Protein AF-A0A182U9V9-F1 (afdb_monomer_lite)

Structure (mmCIF, N/CA/C/O backbone):
data_AF-A0A182U9V9-F1
#
_entry.id   AF-A0A182U9V9-F1
#
loop_
_atom_site.group_PDB
_atom_site.id
_atom_site.type_symbol
_atom_site.label_atom_id
_atom_site.label_alt_id
_atom_site.label_comp_id
_atom_site.label_asym_id
_atom_site.label_entity_id
_atom_site.label_seq_id
_atom_site.pdbx_PDB_ins_code
_atom_site.Cartn_x
_atom_site.Cartn_y
_atom_site.Cartn_z
_atom_site.occupancy
_atom_site.B_iso_or_equiv
_atom_site.auth_seq_id
_atom_site.auth_comp_id
_atom_site.auth_asym_id
_atom_site.auth_atom_id
_atom_site.pdbx_PDB_model_num
ATOM 1 N N . MET A 1 1 ? 32.495 20.045 17.480 1.00 53.22 1 MET A N 1
ATOM 2 C CA . MET A 1 1 ? 32.415 20.170 16.005 1.00 53.22 1 MET A CA 1
ATOM 3 C C . MET A 1 1 ? 33.787 20.107 15.340 1.00 53.22 1 MET A C 1
ATOM 5 O O . MET A 1 1 ? 33.842 20.084 14.124 1.00 53.22 1 MET A O 1
ATOM 9 N N . GLU A 1 2 ? 34.875 19.997 16.105 1.00 50.12 2 GLU A N 1
ATOM 10 C CA . GLU A 1 2 ? 36.240 19.955 15.563 1.00 50.12 2 GLU A CA 1
ATOM 11 C C . GLU A 1 2 ? 36.634 18.556 15.054 1.00 50.12 2 GLU A C 1
ATOM 13 O O . GLU A 1 2 ? 37.298 18.441 14.035 1.00 50.12 2 GLU A O 1
ATOM 18 N N . PHE A 1 3 ? 36.079 17.483 15.631 1.00 49.94 3 PHE A N 1
ATOM 19 C CA . PHE A 1 3 ? 36.342 16.103 15.190 1.00 49.94 3 PHE A CA 1
ATOM 20 C C . PHE A 1 3 ? 35.811 15.760 13.778 1.00 49.94 3 PHE A C 1
ATOM 22 O O . PHE A 1 3 ? 36.271 14.821 13.141 1.00 49.94 3 PHE A O 1
ATOM 29 N N . TYR A 1 4 ? 34.830 16.511 13.264 1.00 51.50 4 TYR A N 1
ATOM 30 C CA . TYR A 1 4 ? 34.262 16.269 11.927 1.00 51.50 4 TYR A CA 1
ATOM 31 C C . TYR A 1 4 ? 34.993 17.021 10.806 1.00 51.50 4 TYR A C 1
ATOM 33 O O . TYR A 1 4 ? 34.712 16.768 9.635 1.00 51.50 4 TYR A O 1
ATOM 41 N N . MET A 1 5 ? 35.920 17.922 11.146 1.00 56.88 5 MET A N 1
ATOM 42 C CA . MET A 1 5 ? 36.726 18.650 10.161 1.00 56.88 5 MET A CA 1
ATOM 43 C C . MET A 1 5 ? 38.012 17.907 9.791 1.00 56.88 5 MET A C 1
ATOM 45 O O . MET A 1 5 ? 38.493 18.049 8.675 1.00 56.88 5 MET A O 1
ATOM 49 N N . GLU A 1 6 ? 38.504 17.032 10.666 1.00 59.12 6 GLU A N 1
ATOM 50 C CA . GLU A 1 6 ? 39.729 16.249 10.450 1.00 59.12 6 GLU A CA 1
ATOM 51 C C . GLU A 1 6 ? 39.546 15.068 9.478 1.00 59.12 6 GLU A C 1
ATOM 53 O O . GLU A 1 6 ? 40.488 14.640 8.818 1.00 59.12 6 GLU A O 1
ATOM 58 N N . LEU A 1 7 ? 38.314 14.571 9.317 1.00 56.12 7 LEU A N 1
ATOM 59 C CA . LEU A 1 7 ? 37.985 13.457 8.413 1.00 56.12 7 LEU A CA 1
ATOM 60 C C . LEU A 1 7 ? 37.864 13.862 6.930 1.00 56.12 7 LEU A C 1
ATOM 62 O O . LEU A 1 7 ? 37.672 12.994 6.079 1.00 56.12 7 LEU A O 1
ATOM 66 N N . PHE A 1 8 ? 37.975 15.157 6.612 1.00 50.03 8 PHE A N 1
ATOM 67 C CA . PHE A 1 8 ? 37.885 15.699 5.249 1.00 50.03 8 PHE A CA 1
ATOM 68 C C . PHE A 1 8 ? 39.166 16.406 4.777 1.00 50.03 8 PHE A C 1
ATOM 70 O O . PHE A 1 8 ? 39.130 17.105 3.764 1.00 50.03 8 PHE A O 1
ATOM 77 N N . ASN A 1 9 ? 40.307 16.194 5.442 1.00 57.78 9 ASN A N 1
ATOM 78 C CA . ASN A 1 9 ? 41.599 16.654 4.930 1.00 57.78 9 ASN A CA 1
ATOM 79 C C . ASN A 1 9 ? 42.056 15.769 3.761 1.00 57.78 9 ASN A C 1
ATOM 81 O O . ASN A 1 9 ? 42.829 14.823 3.910 1.00 57.78 9 ASN A O 1
ATOM 85 N N . ILE A 1 10 ? 41.531 16.088 2.580 1.00 59.75 10 ILE A N 1
ATOM 86 C CA . ILE A 1 10 ? 42.027 15.616 1.289 1.00 59.75 10 ILE A CA 1
ATOM 87 C C . ILE A 1 10 ? 43.446 16.186 1.128 1.00 59.75 10 ILE A C 1
ATOM 89 O O . ILE A 1 10 ? 43.588 17.408 1.174 1.00 59.75 10 ILE A O 1
ATOM 93 N N . PRO A 1 11 ? 44.495 15.360 0.956 1.00 58.81 11 PRO A N 1
ATOM 94 C CA . PRO A 1 11 ? 45.835 15.873 0.697 1.00 58.81 11 PRO A CA 1
ATOM 95 C C . PRO A 1 11 ? 45.816 16.700 -0.589 1.00 58.81 11 PRO A C 1
ATOM 97 O O . PRO A 1 11 ? 45.387 16.199 -1.632 1.00 58.81 11 PRO A O 1
ATOM 100 N N . GLU A 1 12 ? 46.249 17.960 -0.516 1.00 51.66 12 GLU A N 1
ATOM 101 C CA . GLU A 1 12 ? 46.450 18.787 -1.703 1.00 51.66 12 GLU A CA 1
ATOM 102 C C . GLU A 1 12 ? 47.401 18.053 -2.651 1.00 51.66 12 GLU A C 1
ATOM 104 O O . GLU A 1 12 ? 48.512 17.663 -2.280 1.00 51.66 12 GLU A O 1
ATOM 109 N N . ALA A 1 13 ? 46.919 17.795 -3.867 1.00 53.09 13 ALA A N 1
ATOM 110 C CA . ALA A 1 13 ? 47.707 17.161 -4.905 1.00 53.09 13 ALA A CA 1
ATOM 111 C C . ALA A 1 13 ? 48.958 18.008 -5.159 1.00 53.09 13 ALA A C 1
ATOM 113 O O . ALA A 1 13 ? 48.859 19.212 -5.404 1.00 53.09 13 ALA A O 1
ATOM 114 N N . LYS A 1 14 ? 50.130 17.370 -5.088 1.00 54.81 14 LYS A N 1
ATOM 115 C CA . LYS A 1 14 ? 51.400 17.981 -5.477 1.00 54.81 14 LYS A CA 1
ATOM 116 C C . LYS A 1 14 ? 51.257 18.502 -6.908 1.00 54.81 14 LYS A C 1
ATOM 118 O O . LYS A 1 14 ? 50.975 17.730 -7.819 1.00 54.81 14 LYS A O 1
ATOM 123 N N . LYS A 1 15 ? 51.407 19.814 -7.085 1.00 50.69 15 LYS A N 1
ATOM 124 C CA . LYS A 1 15 ? 51.707 20.395 -8.391 1.00 50.69 15 LYS A CA 1
ATOM 125 C C . LYS A 1 15 ? 53.158 20.057 -8.692 1.00 50.69 15 LYS A C 1
ATOM 127 O O . LYS A 1 15 ? 54.057 20.706 -8.169 1.00 50.69 15 LYS A O 1
ATOM 132 N N . ASP A 1 16 ? 53.368 19.029 -9.497 1.00 41.75 16 ASP A N 1
ATOM 133 C CA . ASP A 1 16 ? 54.644 18.842 -10.167 1.00 41.75 16 ASP A CA 1
ATOM 134 C C . ASP A 1 16 ? 54.679 19.848 -11.331 1.00 41.75 16 ASP A C 1
ATOM 136 O O . ASP A 1 16 ? 53.985 19.698 -12.330 1.00 41.75 16 ASP A O 1
ATOM 140 N N . GLU A 1 17 ? 55.419 20.948 -11.164 1.00 50.09 17 GLU A N 1
ATOM 141 C CA . GLU A 1 17 ? 55.500 22.058 -12.133 1.00 50.09 17 GLU A CA 1
ATOM 142 C C . GLU A 1 17 ? 56.370 21.749 -13.372 1.00 50.09 17 GLU A C 1
ATOM 144 O O . GLU A 1 17 ? 56.817 22.670 -14.046 1.00 50.09 17 GLU A O 1
ATOM 149 N N . ASN A 1 18 ? 56.630 20.477 -13.696 1.00 49.62 18 ASN A N 1
ATOM 150 C CA . ASN A 1 18 ? 57.540 20.091 -14.787 1.00 49.62 18 ASN A CA 1
ATOM 151 C C . ASN A 1 18 ? 57.034 18.913 -15.636 1.00 49.62 18 ASN A C 1
ATOM 153 O O . ASN A 1 18 ? 57.831 18.074 -16.051 1.00 49.62 18 ASN A O 1
ATOM 157 N N . GLU A 1 19 ? 55.732 18.830 -15.903 1.00 49.44 19 GLU A N 1
ATOM 158 C CA . GLU A 1 19 ? 55.213 17.906 -16.916 1.00 49.44 19 GLU A CA 1
ATOM 159 C C . GLU A 1 19 ? 54.594 18.734 -18.046 1.00 49.44 19 GLU A C 1
ATOM 161 O O . GLU A 1 19 ? 53.533 19.343 -17.917 1.00 49.44 19 GLU A O 1
ATOM 166 N N . ASP A 1 20 ? 55.365 18.870 -19.125 1.00 53.31 20 ASP A N 1
ATOM 167 C CA . ASP A 1 20 ? 54.984 19.580 -20.339 1.00 53.31 20 ASP A CA 1
ATOM 168 C C . ASP A 1 20 ? 53.896 18.765 -21.057 1.00 53.31 20 ASP A C 1
ATOM 170 O O . ASP A 1 20 ? 54.159 17.911 -21.902 1.00 53.31 20 ASP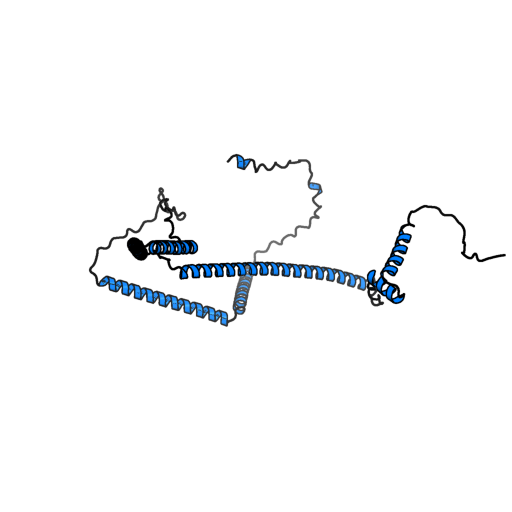 A O 1
ATOM 174 N N . ASP A 1 21 ? 52.641 19.020 -20.682 1.00 49.59 21 ASP A N 1
ATOM 175 C CA . ASP A 1 21 ? 51.427 18.396 -21.230 1.00 49.59 21 ASP A CA 1
ATOM 176 C C . ASP A 1 21 ? 51.217 18.655 -22.744 1.00 49.59 21 ASP A C 1
ATOM 178 O O . ASP A 1 21 ? 50.207 18.240 -23.326 1.00 49.59 21 ASP A O 1
ATOM 182 N N . SER A 1 22 ? 52.148 19.343 -23.416 1.00 55.81 22 SER A N 1
ATOM 183 C CA . SER A 1 22 ? 52.089 19.624 -24.851 1.00 55.81 22 SER A CA 1
ATOM 184 C C . SER A 1 22 ? 52.369 18.400 -25.734 1.00 55.81 22 SER A C 1
ATOM 186 O O . SER A 1 22 ? 51.910 18.367 -26.876 1.00 55.81 22 SER A O 1
ATOM 188 N N . GLU A 1 23 ? 53.017 17.351 -25.214 1.00 54.03 23 GLU A N 1
ATOM 189 C CA . GLU A 1 23 ? 53.373 16.155 -25.999 1.00 54.03 23 GLU A CA 1
ATOM 190 C C . GLU A 1 23 ? 52.189 15.185 -26.223 1.00 54.03 23 GLU A C 1
ATOM 192 O O . GLU A 1 23 ? 52.191 14.393 -27.167 1.00 54.03 23 GLU A O 1
ATOM 197 N N . TYR A 1 24 ? 51.123 15.267 -25.415 1.00 53.22 24 TYR A N 1
ATOM 198 C CA . TYR A 1 24 ? 49.961 14.365 -25.522 1.00 53.22 24 TYR A CA 1
ATOM 199 C C . TYR A 1 24 ? 48.769 14.942 -26.304 1.00 53.22 24 TYR A C 1
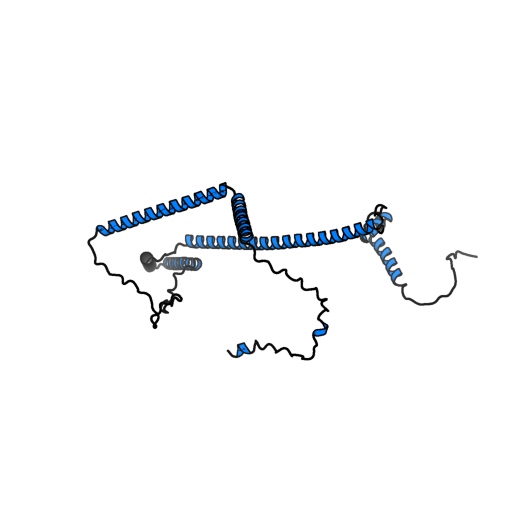ATOM 201 O O . TYR A 1 24 ? 47.759 14.251 -26.510 1.00 53.22 24 TYR A O 1
ATOM 209 N N . LEU A 1 25 ? 48.864 16.188 -26.785 1.00 56.34 25 LEU A N 1
ATOM 210 C CA . LEU A 1 25 ? 47.892 16.736 -27.728 1.00 56.34 25 LEU A CA 1
ATOM 211 C C . LEU A 1 25 ? 48.250 16.280 -29.147 1.00 56.34 25 LEU A C 1
ATOM 213 O O . LEU A 1 25 ? 49.087 16.867 -29.819 1.00 56.34 25 LEU A O 1
ATOM 217 N N . LEU A 1 26 ? 47.566 15.235 -29.620 1.00 54.94 26 LEU A N 1
ATOM 218 C CA . LEU A 1 26 ? 47.520 14.870 -31.038 1.00 54.94 26 LEU A CA 1
ATOM 219 C C . LEU A 1 26 ? 47.370 16.126 -31.906 1.00 54.94 26 LEU A C 1
ATOM 221 O O . LEU A 1 26 ? 46.334 16.798 -31.815 1.00 54.94 26 LEU A O 1
ATOM 225 N N . ASP A 1 27 ? 48.368 16.363 -32.767 1.00 50.25 27 ASP A N 1
ATOM 226 C CA . ASP A 1 27 ? 48.367 17.351 -33.846 1.00 50.25 27 ASP A CA 1
ATOM 227 C C . ASP A 1 27 ? 47.038 17.267 -34.597 1.00 50.25 27 ASP A C 1
ATOM 229 O O . ASP A 1 27 ? 46.776 16.419 -35.462 1.00 50.25 27 ASP A O 1
ATOM 233 N N . SER A 1 28 ? 46.125 18.130 -34.178 1.00 46.91 28 SER A N 1
ATOM 234 C CA . SER A 1 28 ? 44.800 18.210 -34.737 1.00 46.91 28 SER A CA 1
ATOM 235 C C . SER A 1 28 ? 44.959 19.002 -36.010 1.00 46.91 28 SER A C 1
ATOM 237 O O . SER A 1 28 ? 44.920 20.225 -35.968 1.00 46.91 28 SER A O 1
ATOM 239 N N . VAL A 1 29 ? 45.135 18.293 -37.131 1.00 55.44 29 VAL A N 1
ATOM 240 C CA . VAL A 1 29 ? 44.955 18.832 -38.484 1.00 55.44 29 VAL A CA 1
ATOM 241 C C . VAL A 1 29 ? 43.776 19.794 -38.429 1.00 55.44 29 VAL A C 1
ATOM 243 O O . VAL A 1 29 ? 42.631 19.359 -38.244 1.00 55.44 29 VAL A O 1
ATOM 246 N N . GLU A 1 30 ? 44.072 21.091 -38.507 1.00 55.88 30 GLU A N 1
ATOM 247 C CA . GLU A 1 30 ? 43.087 22.154 -38.414 1.00 55.88 30 GLU A CA 1
ATOM 248 C C . GLU A 1 30 ? 42.071 21.937 -39.530 1.00 55.88 30 GLU A C 1
ATOM 250 O O . GLU A 1 30 ? 42.279 22.273 -40.696 1.00 55.88 30 GLU A O 1
ATOM 255 N N . LYS A 1 31 ? 40.943 21.307 -39.198 1.00 60.12 31 LYS A N 1
ATOM 256 C CA . LYS A 1 31 ? 39.814 21.277 -40.117 1.00 60.12 31 LYS A CA 1
ATOM 257 C C . LYS A 1 31 ? 39.361 22.724 -40.254 1.00 60.12 31 LYS A C 1
ATOM 259 O O . LYS A 1 31 ? 39.029 23.324 -39.227 1.00 60.12 31 LYS A O 1
ATOM 264 N N . PRO A 1 32 ? 39.297 23.275 -41.478 1.00 51.44 32 PRO A N 1
ATOM 265 C CA . PRO A 1 32 ? 38.881 24.651 -41.667 1.00 51.44 32 PRO A CA 1
ATOM 266 C C . PRO A 1 32 ? 37.517 24.827 -41.004 1.00 51.44 32 PRO A C 1
ATOM 268 O O . PRO A 1 32 ? 36.568 24.086 -41.299 1.00 51.44 32 PRO A O 1
ATOM 271 N N . LYS A 1 33 ? 37.430 25.771 -40.058 1.00 55.47 33 LYS A N 1
ATOM 272 C CA . LYS A 1 33 ? 36.160 26.184 -39.460 1.00 55.47 33 LYS A CA 1
ATOM 273 C C . LYS A 1 33 ? 35.250 26.574 -40.618 1.00 55.47 33 LYS A C 1
ATOM 275 O O . LYS A 1 33 ? 35.481 27.585 -41.272 1.00 55.47 33 LYS A O 1
ATOM 280 N N . LYS A 1 34 ? 34.240 25.746 -40.905 1.00 57.84 34 LYS A N 1
ATOM 281 C CA . LYS A 1 34 ? 33.224 26.079 -41.904 1.00 57.84 34 LYS A CA 1
ATOM 282 C C . LYS A 1 34 ? 32.624 27.417 -41.498 1.00 57.84 34 LYS A C 1
ATOM 284 O O . LYS A 1 34 ? 32.047 27.524 -40.416 1.00 57.84 34 LYS A O 1
ATOM 289 N N . THR A 1 35 ? 32.784 28.415 -42.354 1.00 56.62 35 THR A N 1
ATOM 290 C CA . THR A 1 35 ? 32.099 29.694 -42.236 1.00 56.62 35 THR A CA 1
ATOM 291 C C . THR A 1 35 ? 30.601 29.402 -42.205 1.00 56.62 35 THR A C 1
ATOM 293 O O . THR A 1 35 ? 30.009 28.950 -43.184 1.00 56.62 35 THR A O 1
ATOM 296 N N . LEU A 1 36 ? 29.978 29.559 -41.036 1.00 58.06 36 LEU A N 1
ATOM 297 C CA . LEU A 1 36 ? 28.525 29.536 -40.956 1.00 58.06 36 LEU A CA 1
ATOM 298 C C . LEU A 1 36 ? 28.032 30.751 -41.735 1.00 58.06 36 LEU A C 1
ATOM 300 O O . LEU A 1 36 ? 28.308 31.885 -41.348 1.00 58.06 36 LEU A O 1
ATOM 304 N N . MET A 1 37 ? 27.340 30.503 -42.847 1.00 58.56 37 MET A N 1
ATOM 305 C CA . MET A 1 37 ? 26.648 31.547 -43.594 1.00 58.56 37 MET A CA 1
ATOM 306 C C . MET A 1 37 ? 25.779 32.332 -42.609 1.00 58.56 37 MET A C 1
ATOM 308 O O . MET A 1 37 ? 24.949 31.750 -41.904 1.00 58.56 37 MET A O 1
ATOM 312 N N . LYS A 1 38 ? 26.006 33.645 -42.519 1.00 61.66 38 LYS A N 1
ATOM 313 C CA . LYS A 1 38 ? 25.176 34.530 -41.707 1.00 61.66 38 LYS A CA 1
ATOM 314 C C . LYS A 1 38 ? 23.767 34.462 -42.286 1.00 61.66 38 LYS A C 1
ATOM 316 O O . LYS A 1 38 ? 23.572 34.740 -43.466 1.00 61.66 38 LYS A O 1
ATOM 321 N N . LYS A 1 39 ? 22.819 33.994 -41.478 1.00 59.56 39 LYS A N 1
ATOM 322 C CA . LYS A 1 39 ? 21.425 33.852 -41.888 1.00 59.56 39 LYS A CA 1
ATOM 323 C C . LYS A 1 39 ? 20.915 35.247 -42.251 1.00 59.56 39 LYS A C 1
ATOM 325 O O . LYS A 1 39 ? 20.996 36.144 -41.416 1.00 59.56 39 LYS A O 1
ATOM 330 N N . THR A 1 40 ? 20.494 35.437 -43.498 1.00 65.38 40 THR A N 1
ATOM 331 C CA . THR A 1 40 ? 19.812 36.661 -43.928 1.00 65.38 40 THR A CA 1
ATOM 332 C C . THR A 1 40 ? 18.563 36.835 -43.070 1.00 65.38 40 THR A C 1
ATOM 334 O O . THR A 1 40 ? 17.949 35.832 -42.699 1.00 65.38 40 THR A O 1
ATOM 337 N N . ASP A 1 41 ? 18.210 38.069 -42.710 1.00 67.62 41 ASP A N 1
ATOM 338 C CA . ASP A 1 41 ? 16.979 38.307 -41.959 1.00 67.62 41 ASP A CA 1
ATOM 339 C C . ASP A 1 41 ? 15.792 37.773 -42.771 1.00 67.62 41 ASP A C 1
ATOM 341 O O . ASP A 1 41 ? 15.570 38.188 -43.907 1.00 67.62 41 ASP A O 1
ATOM 345 N N . ASP A 1 42 ? 15.089 36.783 -42.206 1.00 62.66 42 ASP A N 1
ATOM 346 C CA . ASP A 1 42 ? 13.943 36.132 -42.845 1.00 62.66 42 ASP A CA 1
ATOM 347 C C . ASP A 1 42 ? 12.897 37.219 -43.176 1.00 62.66 42 ASP A C 1
ATOM 349 O O . ASP A 1 42 ? 12.424 37.902 -42.252 1.00 62.66 42 ASP A O 1
ATOM 353 N N . SER A 1 43 ? 12.551 37.366 -44.464 1.00 77.19 43 SER A N 1
ATOM 354 C CA . SER A 1 43 ? 11.527 38.303 -44.952 1.00 77.19 43 SER A CA 1
ATOM 355 C C . SER A 1 43 ? 10.192 38.049 -44.241 1.00 77.19 43 SER A C 1
ATOM 357 O O . SER A 1 43 ? 9.925 36.939 -43.765 1.00 77.19 43 SER A O 1
ATOM 359 N N . GLU A 1 44 ? 9.330 39.062 -44.132 1.00 77.81 44 GLU A N 1
ATOM 360 C CA . GLU A 1 44 ? 8.048 38.935 -43.422 1.00 77.81 44 GLU A CA 1
ATOM 361 C C . GLU A 1 44 ? 7.203 37.776 -43.974 1.00 77.81 44 GLU A C 1
ATOM 363 O O . GLU A 1 44 ? 6.602 37.015 -43.208 1.00 77.81 44 GLU A O 1
ATOM 368 N N . GLU A 1 45 ? 7.265 37.552 -45.285 1.00 75.88 45 GLU A N 1
ATOM 369 C CA . GLU A 1 45 ? 6.600 36.450 -45.980 1.00 75.88 45 GLU A CA 1
ATOM 370 C C . GLU A 1 45 ? 7.112 35.072 -45.525 1.00 75.88 45 GLU A C 1
ATOM 372 O O . GLU A 1 45 ? 6.307 34.189 -45.210 1.00 75.88 45 GLU A O 1
ATOM 377 N N . ASP A 1 46 ? 8.425 34.898 -45.347 1.00 79.50 46 ASP A N 1
ATOM 378 C CA . ASP A 1 46 ? 9.025 33.646 -44.863 1.00 79.50 46 ASP A CA 1
ATOM 379 C C . ASP A 1 46 ? 8.612 33.338 -43.420 1.00 79.50 46 ASP A C 1
ATOM 381 O O . ASP A 1 46 ? 8.353 32.182 -43.052 1.00 79.50 46 ASP A O 1
ATOM 385 N N . ARG A 1 47 ? 8.477 34.380 -42.590 1.00 80.25 47 ARG A N 1
ATOM 386 C CA . ARG A 1 47 ? 7.978 34.244 -41.214 1.00 80.25 47 ARG A CA 1
ATOM 387 C C . ARG A 1 47 ? 6.518 33.809 -41.205 1.00 80.25 47 ARG A C 1
ATOM 389 O O . ARG A 1 47 ? 6.157 32.918 -40.427 1.00 80.25 47 ARG A O 1
ATOM 396 N N . THR A 1 48 ? 5.682 34.384 -42.073 1.00 86.19 48 THR A N 1
ATOM 397 C CA . THR A 1 48 ? 4.277 33.965 -42.191 1.00 86.19 48 THR A CA 1
ATOM 398 C C . THR A 1 48 ? 4.161 32.524 -42.682 1.00 86.19 48 THR A C 1
ATOM 400 O O . THR A 1 48 ? 3.450 31.730 -42.061 1.00 86.19 48 THR A O 1
ATOM 403 N N . HIS A 1 49 ? 4.939 32.133 -43.696 1.00 87.00 49 HIS A N 1
ATOM 404 C CA . HIS A 1 49 ? 4.964 30.768 -44.211 1.00 87.00 49 HIS A CA 1
ATOM 405 C C . HIS A 1 49 ? 5.389 29.774 -43.124 1.00 87.00 49 HIS A C 1
ATOM 407 O O . HIS A 1 49 ? 4.730 28.755 -42.895 1.00 87.00 49 HIS A O 1
ATOM 413 N N . GLN A 1 50 ? 6.437 30.101 -42.363 1.00 86.06 50 GLN A N 1
ATOM 414 C CA . GLN A 1 50 ? 6.891 29.266 -41.257 1.00 86.06 50 GLN A CA 1
ATOM 415 C C . GLN A 1 50 ? 5.825 29.139 -40.156 1.00 86.06 50 GLN A C 1
ATOM 417 O O . GLN A 1 50 ? 5.652 28.058 -39.583 1.00 86.06 50 GLN A O 1
ATOM 422 N N . ASN A 1 51 ? 5.087 30.212 -39.866 1.00 87.75 51 ASN A N 1
ATOM 423 C CA . ASN A 1 51 ? 3.991 30.194 -38.900 1.00 87.75 51 ASN A CA 1
ATOM 424 C C . ASN A 1 51 ? 2.809 29.344 -39.385 1.00 87.75 51 ASN A C 1
ATOM 426 O O . ASN A 1 51 ? 2.297 28.537 -38.607 1.00 87.75 51 ASN A O 1
ATOM 430 N N . ILE A 1 52 ? 2.445 29.427 -40.666 1.00 88.69 52 ILE A N 1
ATOM 431 C CA . ILE A 1 52 ? 1.405 28.589 -41.282 1.00 88.69 52 ILE A CA 1
ATOM 432 C C . ILE A 1 52 ? 1.810 27.110 -41.228 1.00 88.69 52 ILE A C 1
ATOM 434 O O . ILE A 1 52 ? 1.038 26.261 -40.777 1.00 88.69 52 ILE A O 1
ATOM 438 N N . VAL A 1 53 ? 3.054 26.781 -41.588 1.00 91.06 53 VAL A N 1
ATOM 439 C CA . VAL A 1 53 ? 3.577 25.406 -41.507 1.00 91.06 53 VAL A CA 1
ATOM 440 C C . VAL A 1 53 ? 3.570 24.896 -40.063 1.00 91.06 53 VAL A C 1
ATOM 442 O O . VAL A 1 53 ? 3.173 23.752 -39.814 1.00 91.06 53 VAL A O 1
ATOM 445 N N . LYS A 1 54 ? 3.957 25.728 -39.085 1.00 86.31 54 LYS A N 1
ATOM 446 C CA . LYS A 1 54 ? 3.894 25.382 -37.653 1.00 86.31 54 LYS A CA 1
ATOM 447 C C . LYS A 1 54 ? 2.457 25.114 -37.207 1.00 86.31 54 LYS A C 1
ATOM 449 O O . LYS A 1 54 ? 2.217 24.085 -36.571 1.00 86.31 54 LYS A O 1
ATOM 454 N N . GLN A 1 55 ? 1.509 25.978 -37.565 1.00 88.62 55 GLN A N 1
ATOM 455 C CA . GLN A 1 55 ? 0.092 25.800 -37.240 1.00 88.62 55 GLN A CA 1
ATOM 456 C C . GLN A 1 55 ? -0.462 24.511 -37.859 1.00 88.62 55 GLN A C 1
ATOM 458 O O . GLN A 1 55 ? -0.996 23.669 -37.135 1.00 88.62 55 GLN A O 1
ATOM 463 N N . ASN A 1 56 ? -0.210 24.264 -39.146 1.00 89.81 56 ASN A N 1
ATOM 464 C CA . ASN A 1 56 ? -0.626 23.039 -39.837 1.00 89.81 56 ASN A CA 1
ATOM 465 C C . ASN A 1 56 ? -0.007 21.773 -39.217 1.00 89.81 56 ASN A C 1
ATOM 467 O O . ASN A 1 56 ? -0.677 20.743 -39.084 1.00 89.81 56 ASN A O 1
ATOM 471 N N . LYS A 1 57 ? 1.248 21.840 -38.749 1.00 89.50 57 LYS A N 1
ATOM 472 C CA . LYS A 1 57 ? 1.916 20.735 -38.036 1.00 89.50 57 LYS A CA 1
ATOM 473 C C . LYS A 1 57 ? 1.276 20.464 -36.671 1.00 89.50 57 LYS A C 1
ATOM 475 O O . LYS A 1 57 ? 1.145 19.301 -36.281 1.00 89.50 57 LYS A O 1
ATOM 480 N N . ILE A 1 58 ? 0.899 21.510 -35.935 1.00 83.81 58 ILE A N 1
ATOM 481 C CA . ILE A 1 58 ? 0.220 21.397 -34.635 1.00 83.81 58 ILE A CA 1
ATOM 482 C C . ILE A 1 58 ? -1.170 20.790 -34.828 1.00 83.81 58 ILE A C 1
ATOM 484 O O . ILE A 1 58 ? -1.516 19.834 -34.127 1.00 83.81 58 ILE A O 1
ATOM 488 N N . VAL A 1 59 ? -1.922 21.278 -35.817 1.00 83.31 59 VAL A N 1
ATOM 489 C CA . VAL A 1 59 ? -3.254 20.774 -36.162 1.00 83.31 59 VAL A CA 1
ATOM 490 C C . VAL A 1 59 ? -3.179 19.299 -36.556 1.00 83.31 59 VAL A C 1
ATOM 492 O O . VAL A 1 59 ? -3.809 18.462 -35.913 1.00 83.31 59 VAL A O 1
ATOM 495 N N . SER A 1 60 ? -2.283 18.928 -37.473 1.00 78.50 60 SER A N 1
ATOM 496 C CA . SER A 1 60 ? -2.083 17.530 -37.893 1.00 78.50 60 SER A CA 1
ATOM 497 C C . SER A 1 60 ? -1.721 16.598 -36.727 1.00 78.50 60 SER A C 1
ATOM 499 O O . SER A 1 60 ? -2.270 15.502 -36.594 1.00 78.50 60 SER A O 1
ATOM 501 N N . LYS A 1 61 ? -0.844 17.040 -35.812 1.00 77.12 61 LYS A N 1
ATOM 502 C CA . LYS A 1 61 ? -0.505 16.277 -34.597 1.00 77.12 61 LYS A CA 1
ATOM 503 C C . LYS A 1 61 ? -1.693 16.152 -33.641 1.00 77.12 61 LYS A C 1
ATOM 505 O O . LYS A 1 61 ? -1.831 15.115 -32.987 1.00 77.12 61 LYS A O 1
ATOM 510 N N . HIS A 1 62 ? -2.551 17.168 -33.537 1.00 72.50 62 HIS A N 1
ATOM 511 C CA . HIS A 1 62 ? -3.761 17.083 -32.720 1.00 72.50 62 HIS A CA 1
ATOM 512 C C . HIS A 1 62 ? -4.788 16.131 -33.345 1.00 72.50 62 HIS A C 1
ATOM 514 O O . HIS A 1 62 ? -5.476 15.427 -32.602 1.00 72.50 62 HIS A O 1
ATOM 520 N N . LEU A 1 63 ? -4.948 16.122 -34.676 1.00 69.06 63 LEU A N 1
ATOM 521 C CA . LEU A 1 63 ? -5.880 15.221 -35.363 1.00 69.06 63 LEU A CA 1
ATOM 522 C C . LEU A 1 63 ? -5.406 13.771 -35.225 1.00 69.06 63 LEU A C 1
ATOM 524 O O . LEU A 1 63 ? -6.191 12.917 -34.815 1.00 69.06 63 LEU A O 1
ATOM 528 N N . GLY A 1 64 ? -4.106 13.515 -35.406 1.00 64.56 64 GLY A N 1
ATOM 529 C CA . GLY A 1 64 ? -3.507 12.197 -35.166 1.00 64.56 64 GLY A CA 1
ATOM 530 C C . GLY A 1 64 ? -3.741 11.690 -33.736 1.00 64.56 64 GLY A C 1
ATOM 531 O O . GLY A 1 64 ? -4.149 10.547 -33.534 1.00 64.56 64 GLY A O 1
ATOM 532 N N . ARG A 1 65 ? -3.612 12.563 -32.726 1.00 64.50 65 ARG A N 1
ATOM 533 C CA . ARG A 1 65 ? -3.909 12.219 -31.319 1.00 64.50 65 ARG A CA 1
ATOM 534 C C . ARG A 1 65 ? -5.395 11.948 -31.050 1.00 64.50 65 ARG A C 1
ATOM 536 O O . ARG A 1 65 ? -5.701 11.137 -30.177 1.00 64.50 65 ARG A O 1
ATOM 543 N N . LYS A 1 66 ? -6.312 12.599 -31.777 1.00 58.81 66 LYS A N 1
ATOM 544 C CA . LYS A 1 66 ? -7.763 12.349 -31.681 1.00 58.81 66 LYS A CA 1
ATOM 545 C C . LYS A 1 66 ? -8.165 11.039 -32.374 1.00 58.81 66 LYS A C 1
ATOM 547 O O . LYS A 1 66 ? -8.973 10.313 -31.811 1.00 58.81 66 LYS A O 1
ATOM 552 N N . SER A 1 67 ? -7.547 10.701 -33.509 1.00 56.78 67 SER A N 1
ATOM 553 C CA . SER A 1 67 ? -7.819 9.457 -34.256 1.00 56.78 67 SER A CA 1
ATOM 554 C C . SER A 1 67 ? -7.347 8.178 -33.546 1.00 56.78 67 SER A C 1
ATOM 556 O O . SER A 1 67 ? -7.913 7.111 -33.743 1.00 56.78 67 SER A O 1
ATOM 558 N N . SER A 1 68 ? -6.345 8.280 -32.665 1.00 56.62 68 SER A N 1
ATOM 559 C CA . SER A 1 68 ? -5.761 7.133 -31.950 1.00 56.62 68 SER A CA 1
ATOM 560 C C . SER A 1 68 ? -6.586 6.658 -30.740 1.00 56.62 68 SER A C 1
ATOM 562 O O . SER A 1 68 ? -6.255 5.636 -30.134 1.00 56.62 68 SER A O 1
ATOM 564 N N . THR A 1 69 ? -7.643 7.379 -30.347 1.00 62.25 69 THR A N 1
ATOM 565 C CA . THR A 1 69 ? -8.479 6.984 -29.205 1.00 62.25 69 THR A CA 1
ATOM 566 C C . THR A 1 69 ? -9.795 6.400 -29.700 1.00 62.25 69 THR A C 1
ATOM 568 O O . THR A 1 69 ? -10.610 7.130 -30.246 1.00 62.25 69 THR A O 1
ATOM 571 N N . ASP A 1 70 ? -10.003 5.108 -29.436 1.00 66.19 70 ASP A N 1
ATOM 572 C CA . ASP A 1 70 ? -11.265 4.380 -29.631 1.00 66.19 70 ASP A CA 1
ATOM 573 C C . ASP A 1 70 ? -12.500 5.263 -29.306 1.00 66.19 70 ASP A C 1
ATOM 575 O O . ASP A 1 70 ? -12.597 5.772 -28.173 1.00 66.19 70 ASP A O 1
ATOM 579 N N . PRO A 1 71 ? -13.424 5.481 -30.267 1.00 68.62 71 PRO A N 1
ATOM 580 C CA . PRO A 1 71 ? -14.571 6.378 -30.107 1.00 68.62 71 PRO A CA 1
ATOM 581 C C . PRO A 1 71 ? -15.442 6.001 -28.901 1.00 68.62 71 PRO A C 1
ATOM 583 O O . PRO A 1 71 ? -15.826 6.878 -28.115 1.00 68.62 71 PRO A O 1
ATOM 586 N N . HIS A 1 72 ? -15.622 4.703 -28.634 1.00 68.81 72 HIS A N 1
ATOM 587 C CA . HIS A 1 72 ? -16.392 4.219 -27.486 1.00 68.81 72 HIS A CA 1
ATOM 588 C C . HIS A 1 72 ? -15.739 4.588 -26.146 1.00 68.81 72 HIS A C 1
ATOM 590 O O . HIS A 1 72 ? -16.411 4.833 -25.136 1.00 68.81 72 HIS A O 1
ATOM 596 N N . LYS A 1 73 ? -14.406 4.701 -26.109 1.00 72.94 73 LYS A N 1
ATOM 597 C CA . LYS A 1 73 ? -13.660 5.117 -24.912 1.00 72.94 73 LYS A CA 1
ATOM 598 C C . LYS A 1 73 ? -13.810 6.613 -24.634 1.00 72.94 73 LYS A C 1
ATOM 600 O O . LYS A 1 73 ? -13.779 7.019 -23.465 1.00 72.94 73 LYS A O 1
ATOM 605 N N . VAL A 1 74 ? -13.968 7.437 -25.670 1.00 76.44 74 VAL A N 1
ATOM 606 C CA . VAL A 1 74 ? -14.212 8.882 -25.540 1.00 76.44 74 VAL A CA 1
ATOM 607 C C . VAL A 1 74 ? -15.637 9.141 -25.055 1.00 76.44 74 VAL A C 1
ATOM 609 O O . VAL A 1 74 ? -15.816 9.882 -24.083 1.00 76.44 74 VAL A O 1
ATOM 612 N N . GLU A 1 75 ? -16.632 8.480 -25.645 1.00 79.88 75 GLU A N 1
ATOM 613 C CA . GLU A 1 75 ? -18.035 8.573 -25.220 1.00 79.88 75 GLU A CA 1
ATOM 614 C C . GLU A 1 75 ? -18.226 8.111 -23.777 1.00 79.88 75 GLU A C 1
ATOM 616 O O . GLU A 1 75 ? -18.784 8.840 -22.953 1.00 79.88 75 GLU A O 1
ATOM 621 N N . ARG A 1 76 ? -17.638 6.968 -23.401 1.00 80.31 76 ARG A N 1
ATOM 622 C CA . ARG A 1 76 ? -17.680 6.472 -22.017 1.00 80.31 76 ARG A CA 1
ATOM 623 C C . ARG A 1 76 ? -17.071 7.462 -21.020 1.00 80.31 76 ARG A C 1
ATOM 625 O O . ARG A 1 76 ? -17.553 7.576 -19.890 1.00 80.31 76 ARG A O 1
ATOM 632 N N . LYS A 1 77 ? -16.021 8.197 -21.409 1.00 81.25 77 LYS A N 1
ATOM 633 C CA . LYS A 1 77 ? -15.423 9.257 -20.576 1.00 81.25 77 LYS A CA 1
ATOM 634 C C . LYS A 1 77 ? -16.332 10.482 -20.463 1.00 81.25 77 LYS A C 1
ATOM 636 O O . LYS A 1 77 ? -16.452 11.009 -19.356 1.00 81.25 77 LYS A O 1
ATOM 641 N N . LYS A 1 78 ? -16.968 10.922 -21.554 1.00 86.62 78 LYS A N 1
ATOM 642 C CA . LYS A 1 78 ? -17.939 12.034 -21.542 1.00 86.62 78 LYS A CA 1
ATOM 643 C C . LYS A 1 78 ? -19.136 11.702 -20.647 1.00 86.62 78 LYS A C 1
ATOM 645 O O . LYS A 1 78 ? -19.394 12.426 -19.689 1.00 86.62 78 LYS A O 1
ATOM 650 N N . LEU A 1 79 ? -19.736 10.531 -20.842 1.00 84.62 79 LEU A N 1
ATOM 651 C CA . LEU A 1 79 ? -20.882 10.048 -20.068 1.00 84.62 79 LEU A CA 1
ATOM 652 C C . LEU A 1 79 ? -20.549 9.877 -18.573 1.00 84.62 79 LEU A C 1
ATOM 654 O O . LEU A 1 79 ? -21.371 10.135 -17.694 1.00 84.62 79 LEU A O 1
ATOM 658 N N . LYS A 1 80 ? -19.308 9.485 -18.245 1.00 87.69 80 LYS A N 1
ATOM 659 C CA . LYS A 1 80 ? -18.833 9.420 -16.853 1.00 87.69 80 LYS A CA 1
ATOM 660 C C . LYS A 1 80 ? -18.692 10.809 -16.221 1.00 87.69 80 LYS A C 1
ATOM 662 O O . LYS A 1 80 ? -19.063 10.963 -15.058 1.00 87.69 80 LYS A O 1
ATOM 667 N N . LYS A 1 81 ? -18.175 11.799 -16.957 1.00 89.81 81 LYS A N 1
ATOM 668 C CA . LYS A 1 81 ? -18.078 13.193 -16.486 1.00 89.81 81 LYS A CA 1
ATOM 669 C C . LYS A 1 81 ? -19.465 13.795 -16.262 1.00 89.81 81 LYS A C 1
ATOM 671 O O . LYS A 1 81 ? -19.703 14.373 -15.208 1.00 89.81 81 LYS A O 1
ATOM 676 N N . GLU A 1 82 ? -20.395 13.572 -17.182 1.00 91.12 82 GLU A N 1
ATOM 677 C CA . GLU A 1 82 ? -21.780 14.034 -17.061 1.00 91.12 82 GLU A CA 1
ATOM 678 C C . GLU A 1 82 ? -22.487 13.413 -15.846 1.00 91.12 82 GLU A C 1
ATOM 680 O O . GLU A 1 82 ? -23.041 14.124 -15.008 1.00 91.12 82 GLU A O 1
ATOM 685 N N . LYS A 1 83 ? -22.360 12.091 -15.651 1.00 92.38 83 LYS A N 1
ATOM 686 C CA . LYS A 1 83 ? -22.872 11.405 -14.451 1.00 92.38 83 LYS A CA 1
ATOM 687 C C . LYS A 1 83 ? -22.269 11.958 -13.156 1.00 92.38 83 LYS A C 1
ATOM 689 O O . LYS A 1 83 ? -22.964 12.029 -12.144 1.00 92.38 83 LYS A O 1
ATOM 694 N N . GLN A 1 84 ? -20.991 12.340 -13.157 1.00 90.88 84 GLN A N 1
ATOM 695 C CA . GLN A 1 84 ? -20.351 12.969 -11.998 1.00 90.88 84 GLN A CA 1
ATOM 696 C C . GLN A 1 84 ? -20.892 14.377 -11.738 1.00 90.88 84 GLN A C 1
ATOM 698 O O . GLN A 1 84 ? -21.179 14.696 -10.587 1.00 90.88 84 GLN A O 1
ATOM 703 N N . MET A 1 85 ? -21.082 15.190 -12.777 1.00 90.69 85 MET A N 1
ATOM 704 C CA . MET A 1 85 ? -21.672 16.526 -12.647 1.00 90.69 85 MET A CA 1
ATOM 705 C C . MET A 1 85 ? -23.116 16.451 -12.146 1.00 90.69 85 MET A C 1
ATOM 707 O O . MET A 1 85 ? -23.454 17.115 -11.171 1.00 90.69 85 MET A O 1
ATOM 711 N N . LYS A 1 86 ? -23.933 15.547 -12.697 1.00 93.44 86 LYS A N 1
ATOM 712 C CA . LYS A 1 86 ? -25.312 15.317 -12.239 1.00 93.44 86 LYS A CA 1
ATOM 713 C C . LYS A 1 86 ? -25.369 14.867 -10.774 1.00 93.44 86 LYS A C 1
ATOM 715 O O . LYS A 1 86 ? -26.248 15.294 -10.036 1.00 93.44 86 LYS A O 1
ATOM 720 N N . LYS A 1 87 ? -24.410 14.049 -10.318 1.00 93.81 87 LYS A N 1
ATOM 721 C CA . LYS A 1 87 ? -24.275 13.684 -8.893 1.00 93.81 87 LYS A CA 1
ATOM 722 C C . LYS A 1 87 ? -23.884 14.875 -8.017 1.00 93.81 87 LYS A C 1
ATOM 724 O O . LYS A 1 87 ? -24.455 15.033 -6.946 1.00 93.81 87 LYS A O 1
ATOM 729 N N . LYS A 1 88 ? -22.947 15.718 -8.462 1.00 93.00 88 LYS A N 1
ATOM 730 C CA . LYS A 1 88 ? -22.562 16.936 -7.732 1.00 93.00 88 LYS A CA 1
ATOM 731 C C . LYS A 1 88 ? -23.742 17.896 -7.588 1.00 93.00 88 LYS A C 1
ATOM 733 O O . LYS A 1 88 ? -23.988 18.355 -6.482 1.00 93.00 88 LYS A O 1
ATOM 738 N N . LEU A 1 89 ? -24.506 18.119 -8.658 1.00 93.31 89 LEU A N 1
ATOM 739 C CA . LEU A 1 89 ? -25.703 18.967 -8.632 1.00 93.31 89 LEU A CA 1
ATOM 740 C C . LEU A 1 89 ? -26.768 18.427 -7.668 1.00 93.31 89 LEU A C 1
ATOM 742 O O . LEU A 1 89 ? -27.269 19.181 -6.843 1.00 93.31 89 LEU A O 1
ATOM 746 N N . LYS A 1 90 ? -27.039 17.114 -7.689 1.00 93.12 90 LYS A N 1
ATOM 747 C CA . LYS A 1 90 ? -27.946 16.473 -6.719 1.00 93.12 90 LYS A CA 1
ATOM 748 C C . LYS A 1 90 ? -27.455 16.599 -5.275 1.00 93.12 90 LYS A C 1
ATOM 750 O O . LYS A 1 90 ? -28.255 16.778 -4.369 1.00 93.12 90 LYS A O 1
ATOM 755 N N . ASN A 1 91 ? -26.149 16.507 -5.039 1.00 92.69 91 ASN A N 1
ATOM 756 C CA . ASN A 1 91 ? -25.601 16.684 -3.695 1.00 92.69 91 ASN A CA 1
ATOM 757 C C . ASN A 1 91 ? -25.735 18.136 -3.223 1.00 92.69 91 ASN A C 1
ATOM 759 O O . ASN A 1 91 ? -26.096 18.352 -2.073 1.00 92.69 91 ASN A O 1
ATOM 763 N N . ILE A 1 92 ? -25.488 19.112 -4.101 1.00 93.25 92 ILE A N 1
ATOM 764 C CA . ILE A 1 92 ? -25.675 20.536 -3.795 1.00 93.25 92 ILE A CA 1
ATOM 765 C C . ILE A 1 92 ? -27.148 20.819 -3.482 1.00 93.25 92 ILE A C 1
ATOM 767 O O . ILE A 1 92 ? -27.428 21.426 -2.454 1.00 93.25 92 ILE A O 1
ATOM 771 N N . SER A 1 93 ? -28.089 20.312 -4.288 1.00 93.19 93 SER A N 1
ATOM 772 C CA . SER A 1 93 ? -29.523 20.497 -4.026 1.00 93.19 93 SER A CA 1
ATOM 773 C C . SER A 1 93 ? -29.954 19.842 -2.710 1.00 93.19 93 SER A C 1
ATOM 775 O O . SER A 1 93 ? -30.667 20.450 -1.922 1.00 93.19 93 SER A O 1
ATOM 777 N N . MET A 1 94 ? -29.467 18.633 -2.414 1.00 88.94 94 MET A N 1
ATOM 778 C CA . MET A 1 94 ? -29.737 17.953 -1.142 1.00 88.94 94 MET A CA 1
ATOM 779 C C . MET A 1 94 ? -29.136 18.694 0.058 1.00 88.94 94 MET A C 1
ATOM 781 O O . MET A 1 94 ? -29.747 18.723 1.124 1.00 88.94 94 MET A O 1
ATOM 785 N N . MET A 1 95 ? -27.952 19.295 -0.094 1.00 88.25 95 MET A N 1
ATOM 786 C CA . MET A 1 95 ? -27.336 20.116 0.950 1.00 88.25 95 MET A CA 1
ATOM 787 C C . MET A 1 95 ? -28.100 21.422 1.170 1.00 88.25 95 MET A C 1
ATOM 789 O O . MET A 1 95 ? -28.292 21.789 2.325 1.00 88.25 95 MET A O 1
ATOM 793 N N . ALA A 1 96 ? -28.585 22.067 0.106 1.00 90.31 96 ALA A N 1
ATOM 794 C CA . ALA A 1 96 ? -29.429 23.257 0.201 1.00 90.31 96 ALA A CA 1
ATOM 795 C C . ALA A 1 96 ? -30.756 22.947 0.915 1.00 90.31 96 ALA A C 1
ATOM 797 O O . ALA A 1 96 ? -31.071 23.593 1.908 1.00 90.31 96 ALA A O 1
ATOM 798 N N . ILE A 1 97 ? -31.454 21.874 0.520 1.00 87.94 97 ILE A N 1
ATOM 799 C CA . ILE A 1 97 ? -32.685 21.411 1.189 1.00 87.94 97 ILE A CA 1
ATOM 800 C C . ILE A 1 97 ? -32.418 21.076 2.662 1.00 87.94 97 ILE A C 1
ATOM 802 O O . ILE A 1 97 ? -33.240 21.353 3.533 1.00 87.94 97 ILE A O 1
ATOM 806 N N . LYS A 1 98 ? -31.267 20.468 2.975 1.00 89.00 98 LYS A N 1
ATOM 807 C CA . LYS A 1 98 ? -30.896 20.169 4.363 1.00 89.00 98 LYS A CA 1
ATOM 808 C C . LYS A 1 98 ? -30.634 21.449 5.157 1.00 89.00 98 LYS A C 1
ATOM 810 O O . LYS A 1 98 ? -31.102 21.545 6.281 1.00 89.00 98 LYS A O 1
ATOM 815 N N . GLN A 1 99 ? -29.923 22.420 4.588 1.00 84.44 99 GLN A N 1
ATOM 816 C CA . GLN A 1 99 ? -29.694 23.719 5.227 1.00 84.44 99 GLN A CA 1
ATOM 817 C C . GLN A 1 99 ? -30.999 24.484 5.453 1.00 84.44 99 GLN A C 1
ATOM 819 O O . GLN A 1 99 ? -31.155 25.101 6.499 1.00 84.44 99 GLN A O 1
ATOM 824 N N . GLU A 1 100 ? -31.944 24.408 4.519 1.00 81.19 100 GLU A N 1
ATOM 825 C CA . GLU A 1 100 ? -33.260 25.032 4.647 1.00 81.19 100 GLU A CA 1
ATOM 826 C C . GLU A 1 100 ? -34.108 24.365 5.734 1.00 81.19 100 GLU A C 1
ATOM 828 O O . GLU A 1 100 ? -34.691 25.062 6.554 1.00 81.19 100 GLU A O 1
ATOM 833 N N . LYS A 1 101 ? -34.068 23.029 5.844 1.00 80.00 101 LYS A N 1
ATOM 834 C CA . LYS A 1 101 ? -34.694 22.287 6.956 1.00 80.00 101 LYS A CA 1
ATOM 835 C C . LYS A 1 101 ? -34.069 22.590 8.317 1.00 80.00 101 LYS A C 1
ATOM 837 O O . LYS A 1 101 ? -34.768 22.604 9.321 1.00 80.00 101 LYS A O 1
ATOM 842 N N . GLU A 1 102 ? -32.754 22.780 8.386 1.00 75.88 102 GLU A N 1
ATOM 843 C CA . GLU A 1 102 ? -32.099 23.188 9.636 1.00 75.88 102 GLU A CA 1
ATOM 844 C C . GLU A 1 102 ? -32.416 24.654 9.975 1.00 75.88 102 GLU A C 1
ATOM 846 O O . GLU A 1 102 ? -32.618 24.981 11.141 1.00 75.88 102 GLU A O 1
ATOM 851 N N . ARG A 1 103 ? -32.550 25.529 8.968 1.00 73.31 103 ARG A N 1
ATOM 852 C CA . ARG A 1 103 ? -33.006 26.914 9.154 1.00 73.31 103 ARG A CA 1
ATOM 853 C C . ARG A 1 103 ? -34.463 26.998 9.595 1.00 73.31 103 ARG A C 1
ATOM 855 O O . ARG A 1 103 ? -34.746 27.765 10.504 1.00 73.31 103 ARG A O 1
ATOM 862 N N . SER A 1 104 ? -35.365 26.199 9.027 1.00 71.44 104 SER A N 1
ATOM 863 C CA . SER A 1 104 ? -36.773 26.179 9.437 1.00 71.44 104 SER A CA 1
ATOM 864 C C . SER A 1 104 ? -36.940 25.682 10.876 1.00 71.44 104 SER A C 1
ATOM 866 O O . SER A 1 104 ? -37.703 26.270 11.630 1.00 71.44 104 SER A O 1
ATOM 868 N N . LYS A 1 105 ? -36.151 24.684 11.306 1.00 69.94 105 LYS A N 1
ATOM 869 C CA . LYS A 1 105 ? -36.106 24.235 12.713 1.00 69.94 105 LYS A CA 1
ATOM 870 C C . LYS A 1 105 ? -35.584 25.303 13.681 1.00 69.94 105 LYS A C 1
ATOM 872 O O . LYS A 1 105 ? -35.951 25.290 14.849 1.00 69.94 105 LYS A O 1
ATOM 877 N N . LEU A 1 106 ? -34.714 26.204 13.220 1.00 59.38 106 LEU A N 1
ATOM 878 C CA . LEU A 1 106 ? -34.181 27.308 14.027 1.00 59.38 106 LEU A CA 1
ATOM 879 C C . LEU A 1 106 ? -35.147 28.501 14.129 1.00 59.38 106 LEU A C 1
ATOM 881 O O . LEU A 1 106 ? -34.979 29.320 15.024 1.00 59.38 106 LEU A O 1
ATOM 885 N N . ILE A 1 107 ? -36.143 28.609 13.244 1.00 58.59 107 ILE A N 1
ATOM 886 C CA . ILE A 1 107 ? -37.117 29.717 13.241 1.00 58.59 107 ILE A CA 1
ATOM 887 C C . ILE A 1 107 ? -38.251 29.489 14.265 1.00 58.59 107 ILE A C 1
ATOM 889 O O . ILE A 1 107 ? -38.850 30.456 14.726 1.00 58.59 107 ILE A O 1
ATOM 893 N N . GLU A 1 108 ? -38.505 28.249 14.705 1.00 55.38 108 GLU A N 1
ATOM 894 C CA . GLU A 1 108 ? -39.572 27.928 15.678 1.00 55.38 108 GLU A CA 1
ATOM 895 C C . GLU A 1 108 ? -39.203 28.170 17.159 1.00 55.38 108 GLU A C 1
ATOM 897 O O . GLU A 1 108 ? -40.065 28.062 18.030 1.00 55.38 108 GLU A O 1
ATOM 902 N N . HIS A 1 109 ? -37.969 28.582 17.478 1.00 45.16 109 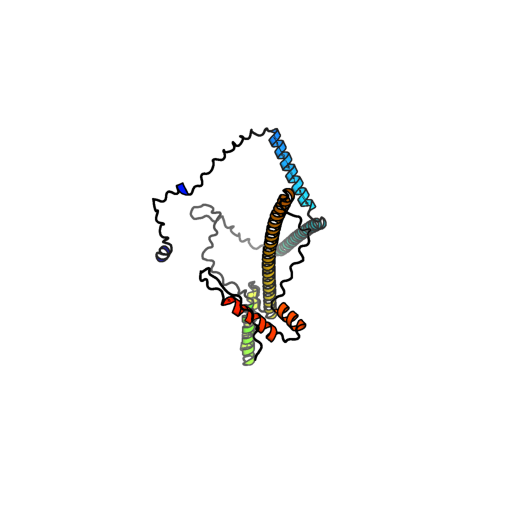HIS A N 1
ATOM 903 C CA . HIS A 1 109 ? -37.599 29.014 18.832 1.00 45.16 109 HIS A CA 1
ATOM 904 C C . HIS A 1 109 ? -37.066 30.459 18.855 1.00 45.16 109 HIS A C 1
ATOM 906 O O . HIS A 1 109 ? -36.075 30.800 18.218 1.00 45.16 109 HIS A O 1
ATOM 912 N N . LYS A 1 110 ? -37.774 31.287 19.637 1.00 56.75 110 LYS A N 1
ATOM 913 C CA . LYS A 1 110 ? -37.527 32.677 20.085 1.00 56.75 110 LYS A CA 1
ATOM 914 C C . LYS A 1 110 ? -36.032 33.092 20.157 1.00 56.75 110 LYS A C 1
ATOM 916 O O . LYS A 1 110 ? -35.199 32.284 20.565 1.00 56.75 110 LYS A O 1
ATOM 921 N N . PRO A 1 111 ? -35.674 34.356 19.840 1.00 45.78 111 PRO A N 1
ATOM 922 C CA . PRO A 1 111 ? -34.304 34.730 19.498 1.00 45.78 111 PRO A CA 1
ATOM 923 C C . PRO A 1 111 ? -33.397 34.837 20.730 1.00 45.78 111 PRO A C 1
ATOM 925 O O . PRO A 1 111 ? -33.672 35.595 21.659 1.00 45.78 111 PRO A O 1
ATOM 928 N N . LEU A 1 112 ? -32.272 34.121 20.699 1.00 43.62 112 LEU A N 1
ATOM 929 C CA . LEU A 1 112 ? -31.150 34.301 21.619 1.00 43.62 112 LEU A CA 1
ATOM 930 C C . LEU A 1 112 ? -30.033 35.087 20.923 1.00 43.62 112 LEU A C 1
ATOM 932 O O . LEU A 1 112 ? -29.615 34.782 19.808 1.00 43.62 112 LEU A O 1
ATOM 936 N N . VAL A 1 113 ? -29.598 36.125 21.630 1.00 45.22 113 VAL A N 1
ATOM 937 C CA . VAL A 1 113 ? -28.588 37.135 21.308 1.00 45.22 113 VAL A CA 1
ATOM 938 C C . VAL A 1 113 ? -27.380 36.572 20.549 1.00 45.22 113 VAL A C 1
ATOM 940 O O . VAL A 1 113 ? -26.682 35.668 21.010 1.00 45.22 113 VAL A O 1
ATOM 943 N N . MET A 1 114 ? -27.110 37.168 19.385 1.00 46.00 114 MET A N 1
ATOM 944 C CA . MET A 1 114 ? -25.949 36.890 18.544 1.00 46.00 114 MET A CA 1
ATOM 945 C C . MET A 1 114 ? -24.652 37.243 19.280 1.00 46.00 114 MET A C 1
ATOM 947 O O . MET A 1 114 ? -24.321 38.412 19.473 1.00 46.00 114 MET A O 1
ATOM 951 N N . LYS A 1 115 ? -23.869 36.225 19.638 1.00 47.41 115 LYS A N 1
ATOM 952 C CA . LYS A 1 115 ? -22.469 36.395 20.027 1.00 47.41 115 LYS A CA 1
ATOM 953 C C . LYS A 1 115 ? -21.673 36.719 18.758 1.00 47.41 115 LYS A C 1
ATOM 955 O O . LYS A 1 115 ? -21.509 35.863 17.893 1.00 47.41 115 LYS A O 1
ATOM 960 N N . GLN A 1 116 ? -21.234 37.967 18.618 1.00 50.06 116 GLN A N 1
ATOM 961 C CA . GLN A 1 116 ? -20.375 38.400 17.516 1.00 50.06 116 GLN A CA 1
ATOM 962 C C . GLN A 1 116 ? -19.028 37.668 17.601 1.00 50.06 116 GLN A C 1
ATOM 964 O O . GLN A 1 116 ? -18.194 37.962 18.457 1.00 50.06 116 GLN A O 1
ATOM 969 N N . GLU A 1 117 ? -18.812 36.695 16.719 1.00 55.59 117 GLU A N 1
ATOM 970 C CA . GLU A 1 117 ? -17.494 36.099 16.517 1.00 55.59 117 GLU A CA 1
ATOM 971 C C . GLU A 1 117 ? -16.579 37.148 15.875 1.00 55.59 117 GLU A C 1
ATOM 973 O O . GLU A 1 117 ? -16.779 37.578 14.736 1.00 55.59 117 GLU A O 1
ATOM 978 N N . LYS A 1 118 ? -15.578 37.594 16.639 1.00 49.97 118 LYS A N 1
ATOM 979 C CA . LYS A 1 118 ? -14.520 38.479 16.155 1.00 49.97 118 LYS A CA 1
ATOM 980 C C . LYS A 1 118 ? -13.779 37.763 15.027 1.00 49.97 118 LYS A C 1
ATOM 982 O O . LYS A 1 118 ? -13.115 36.754 15.258 1.00 49.97 118 LYS A O 1
ATOM 987 N N . LYS A 1 119 ? -13.888 38.282 13.804 1.00 49.59 119 LYS A N 1
ATOM 988 C CA . LYS A 1 119 ? -13.057 37.837 12.682 1.00 49.59 119 LYS A CA 1
ATOM 989 C C . LYS A 1 119 ? -11.601 38.156 13.018 1.00 49.59 119 LYS A C 1
ATOM 991 O O . LYS A 1 119 ? -11.271 39.317 13.247 1.00 49.59 119 LYS A O 1
ATOM 996 N N . ALA A 1 120 ? -10.757 37.128 13.080 1.00 57.25 120 ALA A N 1
ATOM 997 C CA . ALA A 1 120 ? -9.324 37.298 13.272 1.00 57.25 120 ALA A CA 1
ATOM 998 C C . ALA A 1 120 ? -8.758 38.123 12.105 1.00 57.25 120 ALA A C 1
ATOM 1000 O O . ALA A 1 120 ? -8.936 37.758 10.941 1.00 57.25 120 ALA A O 1
ATOM 1001 N N . GLY A 1 121 ? -8.146 39.264 12.425 1.00 62.56 121 GLY A N 1
ATOM 1002 C CA . GLY A 1 121 ? -7.472 40.111 11.446 1.00 62.56 121 GLY A CA 1
ATOM 1003 C C . GLY A 1 121 ? -6.214 39.444 10.869 1.00 62.56 121 GLY A C 1
ATOM 1004 O O . GLY A 1 121 ? -5.789 38.394 11.358 1.00 62.56 121 GLY A O 1
ATOM 1005 N N . PRO A 1 122 ? -5.606 40.039 9.829 1.00 66.94 122 PRO A N 1
ATOM 1006 C CA . PRO A 1 122 ? -4.334 39.577 9.283 1.00 66.94 122 PRO A CA 1
ATOM 1007 C C . PRO A 1 122 ? -3.258 39.578 10.375 1.00 66.94 122 PRO A C 1
ATOM 1009 O O . PRO A 1 122 ? -3.057 40.587 11.047 1.00 66.94 122 PRO A O 1
ATOM 1012 N N . ILE A 1 123 ? -2.581 38.445 10.563 1.00 59.84 123 ILE A N 1
ATOM 1013 C CA . ILE A 1 123 ? -1.499 38.314 11.543 1.00 59.84 123 ILE A CA 1
ATOM 1014 C C . ILE A 1 123 ? -0.273 39.037 10.976 1.00 59.84 123 ILE A C 1
ATOM 1016 O O . ILE A 1 123 ? 0.244 38.668 9.920 1.00 59.84 123 ILE A O 1
ATOM 1020 N N . PHE A 1 124 ? 0.150 40.094 11.662 1.00 61.28 124 PHE A N 1
ATOM 1021 C CA . PHE A 1 124 ? 1.337 40.878 11.344 1.00 61.28 124 PHE A CA 1
ATOM 1022 C C . PHE A 1 124 ? 2.504 40.441 12.235 1.00 61.28 124 PHE A C 1
ATOM 1024 O O . PHE A 1 124 ? 2.320 40.189 13.424 1.00 61.28 124 PHE A O 1
ATOM 1031 N N . ASN A 1 125 ? 3.713 40.385 11.673 1.00 63.97 125 ASN A N 1
ATOM 1032 C CA . ASN A 1 125 ? 4.930 40.295 12.484 1.00 63.97 125 ASN A CA 1
ATOM 1033 C C . ASN A 1 125 ? 5.109 41.589 13.304 1.00 63.97 125 ASN A C 1
ATOM 1035 O O . ASN A 1 125 ? 4.490 42.602 12.984 1.00 63.97 125 ASN A O 1
ATOM 1039 N N . ALA A 1 126 ? 6.005 41.593 14.299 1.00 67.19 126 ALA A N 1
ATOM 1040 C CA . ALA A 1 126 ? 6.300 42.765 15.143 1.00 67.19 126 ALA A CA 1
ATOM 1041 C C . ALA A 1 126 ? 6.644 44.057 14.361 1.00 67.19 126 ALA A C 1
ATOM 1043 O O . ALA A 1 126 ? 6.479 45.153 14.881 1.00 67.19 126 ALA A O 1
ATOM 1044 N N . GLU A 1 127 ? 7.060 43.938 13.095 1.00 60.31 127 GLU A N 1
ATOM 1045 C CA . GLU A 1 127 ? 7.343 45.061 12.189 1.00 60.31 127 GLU A CA 1
ATOM 1046 C C . GLU A 1 127 ? 6.161 45.496 11.299 1.00 60.31 127 GLU A C 1
ATOM 1048 O O . GLU A 1 127 ? 6.349 46.285 10.375 1.00 60.31 127 GLU A O 1
ATOM 1053 N N . GLY A 1 128 ? 4.953 44.956 11.479 1.00 65.69 128 GLY A N 1
ATOM 1054 C CA . GLY A 1 128 ? 3.792 45.399 10.699 1.00 65.69 128 GLY A CA 1
ATOM 1055 C C . GLY A 1 128 ? 3.888 45.104 9.193 1.00 65.69 128 GLY A C 1
ATOM 1056 O O . GLY A 1 128 ? 3.280 45.809 8.395 1.00 65.69 128 GLY A O 1
ATOM 1057 N N . LYS A 1 129 ? 4.608 44.043 8.785 1.00 69.38 129 LYS A N 1
ATOM 1058 C CA . LYS A 1 129 ? 4.607 43.493 7.408 1.00 69.38 129 LYS A CA 1
ATOM 1059 C C . LYS A 1 129 ? 3.800 42.185 7.323 1.00 69.38 129 LYS A C 1
ATOM 1061 O O . LYS A 1 129 ? 3.973 41.301 8.162 1.00 69.38 129 LYS A O 1
ATOM 1066 N N . ILE A 1 130 ? 2.931 42.049 6.312 1.00 68.00 130 ILE A N 1
ATOM 1067 C CA . ILE A 1 130 ? 2.143 40.824 6.065 1.00 68.00 130 ILE A CA 1
ATOM 1068 C C . ILE A 1 130 ? 3.082 39.764 5.479 1.00 68.00 130 ILE A C 1
ATOM 1070 O O . ILE A 1 130 ? 3.495 39.868 4.323 1.00 68.00 130 ILE A O 1
ATOM 1074 N N . VAL A 1 131 ? 3.434 38.737 6.254 1.00 66.69 131 VAL A N 1
ATOM 1075 C CA . VAL A 1 131 ? 4.335 37.673 5.790 1.00 66.69 131 VAL A CA 1
ATOM 1076 C C . VAL A 1 131 ? 3.533 36.525 5.182 1.00 66.69 131 VAL A C 1
ATOM 1078 O O . VAL A 1 131 ? 2.909 35.729 5.873 1.00 66.69 131 VAL A O 1
ATOM 1081 N N . PHE A 1 132 ? 3.586 36.411 3.853 1.00 61.19 132 PHE A N 1
ATOM 1082 C CA . PHE A 1 132 ? 2.884 35.384 3.068 1.00 61.19 132 PHE A CA 1
ATOM 1083 C C . PHE A 1 132 ? 3.511 33.973 3.159 1.00 61.19 132 PHE A C 1
ATOM 1085 O O . PHE A 1 132 ? 3.069 33.035 2.502 1.00 61.19 132 PHE A O 1
ATOM 1092 N N . SER A 1 133 ? 4.551 33.767 3.966 1.00 69.75 133 SER A N 1
ATOM 1093 C CA . SER A 1 133 ? 5.275 32.495 3.980 1.00 69.75 133 SER A CA 1
ATOM 1094 C C . SER A 1 133 ? 6.050 32.280 5.280 1.00 69.75 133 SER A C 1
ATOM 1096 O O . SER A 1 133 ? 7.267 32.427 5.296 1.00 69.75 133 SER A O 1
ATOM 1098 N N . LYS A 1 134 ? 5.354 31.894 6.355 1.00 63.50 134 LYS A N 1
ATOM 1099 C CA . LYS A 1 134 ? 5.701 30.749 7.222 1.00 63.50 134 LYS A CA 1
ATOM 1100 C C . LYS A 1 134 ? 4.692 30.693 8.366 1.00 63.50 134 LYS A C 1
ATOM 1102 O O . LYS A 1 134 ? 4.655 31.578 9.207 1.00 63.50 134 LYS A O 1
ATOM 1107 N N . VAL A 1 135 ? 3.890 29.634 8.395 1.00 59.72 135 VAL A N 1
ATOM 1108 C CA . VAL A 1 135 ? 3.088 29.269 9.567 1.00 59.72 135 VAL A CA 1
ATOM 1109 C C . VAL A 1 135 ? 4.046 29.120 10.752 1.00 59.72 135 VAL A C 1
ATOM 1111 O O . VAL A 1 135 ? 4.852 28.189 10.763 1.00 59.72 135 VAL A O 1
ATOM 1114 N N . GLN A 1 136 ? 3.997 30.046 11.705 1.00 54.56 136 GLN A N 1
ATOM 1115 C CA . GLN A 1 136 ? 4.543 29.827 13.038 1.00 54.56 136 GLN A CA 1
ATOM 1116 C C . GLN A 1 136 ? 3.467 29.048 13.793 1.00 54.56 136 GLN A C 1
ATOM 1118 O O . GLN A 1 136 ? 2.382 29.561 14.046 1.00 54.56 136 GLN A O 1
ATOM 1123 N N . LEU A 1 137 ? 3.709 27.753 14.002 1.00 59.31 137 LEU A N 1
ATOM 1124 C CA . LEU A 1 137 ? 2.899 26.958 14.917 1.00 59.31 137 LEU A CA 1
ATOM 1125 C C . LEU A 1 137 ? 3.399 27.314 16.310 1.00 59.31 137 LEU A C 1
ATOM 1127 O O . LEU A 1 137 ? 4.546 27.002 16.633 1.00 59.31 137 LEU A O 1
ATOM 1131 N N . ASP A 1 138 ? 2.571 28.007 17.082 1.00 52.59 138 ASP A N 1
ATOM 1132 C CA . ASP A 1 138 ? 2.861 28.305 18.477 1.00 52.59 138 ASP A CA 1
ATOM 1133 C C . ASP A 1 138 ? 3.220 27.008 19.221 1.00 52.59 138 ASP A C 1
ATOM 1135 O O . ASP A 1 138 ? 2.588 25.960 19.049 1.00 52.59 138 ASP A O 1
ATOM 1139 N N . GLU A 1 139 ? 4.219 27.083 20.098 1.00 58.72 139 GLU A N 1
ATOM 1140 C CA . GLU A 1 139 ? 4.733 25.983 20.931 1.00 58.72 139 GLU A CA 1
ATOM 1141 C C . GLU A 1 139 ? 3.701 25.457 21.964 1.00 58.72 139 GLU A C 1
ATOM 1143 O O . GLU A 1 139 ? 4.000 24.626 22.818 1.00 58.72 139 GLU A O 1
ATOM 1148 N N . CYS A 1 140 ? 2.443 25.894 21.864 1.00 51.31 140 CYS A N 1
ATOM 1149 C CA . CYS A 1 140 ? 1.298 25.394 22.622 1.00 51.31 140 CYS A CA 1
ATOM 1150 C C . CYS A 1 140 ? 0.575 24.212 21.946 1.00 51.31 140 CYS A C 1
ATOM 1152 O O . CYS A 1 140 ? -0.367 23.663 22.524 1.00 51.31 140 CYS A O 1
ATOM 1154 N N . ASP A 1 141 ? 1.024 23.753 20.774 1.00 56.09 141 ASP A N 1
ATOM 1155 C CA . ASP A 1 141 ? 0.611 22.468 20.196 1.00 56.09 141 ASP A CA 1
ATOM 1156 C C . ASP A 1 141 ? 1.326 21.299 20.903 1.00 56.09 141 ASP A C 1
ATOM 1158 O O . ASP A 1 141 ? 2.065 20.505 20.306 1.00 56.09 141 ASP A O 1
ATOM 1162 N N . VAL A 1 142 ? 1.080 21.134 22.209 1.00 55.03 142 VAL A N 1
ATOM 1163 C CA . VAL A 1 142 ? 1.368 19.860 22.875 1.00 55.03 142 VAL A CA 1
ATOM 1164 C C . VAL A 1 142 ? 0.577 18.815 22.105 1.00 55.03 142 VAL A C 1
ATOM 1166 O O . VAL A 1 142 ? -0.655 18.813 22.149 1.00 55.03 142 VAL A O 1
ATOM 1169 N N . LYS A 1 143 ? 1.279 17.951 21.358 1.00 56.47 143 LYS A N 1
ATOM 1170 C CA . LYS A 1 143 ? 0.688 16.841 20.602 1.00 56.47 143 LYS A CA 1
ATOM 1171 C C . LYS A 1 143 ? -0.225 16.078 21.552 1.00 56.47 143 LYS A C 1
ATOM 1173 O O . LYS A 1 143 ? 0.246 15.228 22.309 1.00 56.47 143 LYS A O 1
ATOM 1178 N N . LYS A 1 144 ? -1.530 16.375 21.528 1.00 58.19 144 LYS A N 1
ATOM 1179 C CA . LYS A 1 144 ? -2.534 15.590 22.244 1.00 58.19 144 LYS A CA 1
ATOM 1180 C C . LYS A 1 144 ? -2.261 14.165 21.810 1.00 58.19 144 LYS A C 1
ATOM 1182 O O . LYS A 1 144 ? -2.280 13.907 20.604 1.00 58.19 144 LYS A O 1
ATOM 1187 N N . LYS A 1 145 ? -1.895 13.287 22.753 1.00 59.91 145 LYS A N 1
ATOM 1188 C CA . LYS A 1 145 ? -1.586 11.885 22.452 1.00 59.91 145 LYS A CA 1
ATOM 1189 C C . LYS A 1 145 ? -2.760 11.373 21.633 1.00 59.91 145 LYS A C 1
ATOM 1191 O O . LYS A 1 145 ? -3.872 11.268 22.148 1.00 59.91 145 LYS A O 1
ATOM 1196 N N . GLY A 1 146 ? -2.534 11.206 20.330 1.00 61.91 146 GLY A N 1
ATOM 1197 C CA . GLY A 1 146 ? -3.605 10.877 19.407 1.00 61.91 146 GLY A CA 1
ATOM 1198 C C . GLY A 1 146 ? -4.284 9.615 19.912 1.00 61.91 146 GLY A C 1
ATOM 1199 O O . GLY A 1 146 ? -3.611 8.718 20.425 1.00 61.91 146 GLY A O 1
ATOM 1200 N N . ILE A 1 147 ? -5.610 9.558 19.798 1.00 68.19 147 ILE A N 1
ATOM 1201 C CA . ILE A 1 147 ? -6.379 8.355 20.126 1.00 68.19 147 ILE A CA 1
ATOM 1202 C C . ILE A 1 147 ? -5.667 7.169 19.469 1.00 68.19 147 ILE A C 1
ATOM 1204 O O . ILE A 1 147 ? -5.401 7.215 18.268 1.00 68.19 147 ILE A O 1
ATOM 1208 N N . GLU A 1 148 ? -5.320 6.141 20.248 1.00 74.19 148 GLU A N 1
ATOM 1209 C CA . GLU A 1 148 ? -4.575 4.987 19.740 1.00 74.19 148 GLU A CA 1
ATOM 1210 C C . GLU A 1 148 ? -5.299 4.425 18.502 1.00 74.19 148 GLU A C 1
ATOM 1212 O O . GLU A 1 148 ? -6.446 3.983 18.574 1.00 74.19 148 GLU A O 1
ATOM 1217 N N . THR A 1 149 ? -4.655 4.488 17.336 1.00 79.81 149 THR A N 1
ATOM 1218 C CA . THR A 1 149 ? -5.250 4.047 16.059 1.00 79.81 149 THR A CA 1
ATOM 1219 C C . THR A 1 149 ? -4.796 2.644 15.655 1.00 79.81 149 THR A C 1
ATOM 1221 O O . THR A 1 149 ? -5.363 2.035 14.738 1.00 79.81 149 THR A O 1
ATOM 1224 N N . ASP A 1 150 ? -3.804 2.090 16.354 1.00 89.88 150 ASP A N 1
ATOM 1225 C CA . ASP A 1 150 ? -3.208 0.799 16.045 1.00 89.88 150 ASP A CA 1
ATOM 1226 C C . ASP A 1 150 ? -4.151 -0.366 16.361 1.00 89.88 150 ASP A C 1
ATOM 1228 O O . ASP A 1 150 ? -4.255 -0.847 17.487 1.00 89.88 150 ASP A O 1
ATOM 1232 N N . THR A 1 151 ? -4.781 -0.900 15.312 1.00 90.69 151 THR A N 1
ATOM 1233 C CA . THR A 1 151 ? -5.704 -2.056 15.375 1.00 90.69 151 THR A CA 1
ATOM 1234 C C . THR A 1 151 ? -5.191 -3.259 16.177 1.00 90.69 151 THR A C 1
ATOM 1236 O O . THR A 1 151 ? -5.989 -3.930 16.824 1.00 90.69 151 THR A O 1
ATOM 1239 N N . ARG A 1 152 ? -3.877 -3.538 16.173 1.00 92.88 152 ARG A N 1
ATOM 1240 C CA . ARG A 1 152 ? -3.282 -4.630 16.968 1.00 92.88 152 ARG A CA 1
ATOM 1241 C C . ARG A 1 152 ? -3.315 -4.334 18.462 1.00 92.88 152 ARG A C 1
ATOM 1243 O O . ARG A 1 152 ? -3.668 -5.212 19.238 1.00 92.88 152 ARG A O 1
ATOM 1250 N N . LYS A 1 153 ? -2.936 -3.117 18.855 1.00 92.69 153 LYS A N 1
ATOM 1251 C CA . LYS A 1 153 ? -2.941 -2.699 20.258 1.00 92.69 153 LYS A CA 1
ATOM 1252 C C . LYS A 1 153 ? -4.370 -2.587 20.777 1.00 92.69 153 LYS A C 1
ATOM 1254 O O . LYS A 1 153 ? -4.632 -3.012 21.890 1.00 92.69 153 LYS A O 1
ATOM 1259 N N . LEU A 1 154 ? -5.295 -2.100 19.947 1.00 92.31 154 LEU A N 1
ATOM 1260 C CA . LEU A 1 154 ? -6.724 -2.071 20.273 1.00 92.31 154 LEU A CA 1
ATOM 1261 C C . LEU A 1 154 ? -7.261 -3.478 20.529 1.00 92.31 154 LEU A C 1
ATOM 1263 O O . LEU A 1 154 ? -7.932 -3.695 21.528 1.00 92.31 154 LEU A O 1
ATOM 1267 N N . LEU A 1 155 ? -6.916 -4.445 19.672 1.00 94.62 155 LEU A N 1
ATOM 1268 C CA . LEU A 1 155 ? -7.332 -5.830 19.876 1.00 94.62 155 LEU A CA 1
ATOM 1269 C C . LEU A 1 155 ? -6.776 -6.400 21.186 1.00 94.62 155 LEU A C 1
ATOM 1271 O O . LEU A 1 155 ? -7.522 -7.052 21.904 1.00 94.62 155 LEU A O 1
ATOM 1275 N N . LYS A 1 156 ? -5.507 -6.123 21.516 1.00 94.50 156 LYS A N 1
ATOM 1276 C CA . LYS A 1 156 ? -4.915 -6.529 22.800 1.00 94.50 156 LYS A CA 1
ATOM 1277 C C . LYS A 1 156 ? -5.689 -5.943 23.980 1.00 94.50 156 LYS A C 1
ATOM 1279 O O . LYS A 1 156 ? -6.215 -6.712 24.764 1.00 94.50 156 LYS A O 1
ATOM 1284 N N . LYS A 1 157 ? -5.902 -4.622 24.007 1.00 93.06 157 LYS A N 1
ATOM 1285 C CA . LYS A 1 157 ? -6.682 -3.943 25.060 1.00 93.06 157 LYS A CA 1
ATOM 1286 C C . LYS A 1 157 ? -8.077 -4.554 25.237 1.00 93.06 157 LYS A C 1
ATOM 1288 O O . LYS A 1 157 ? -8.507 -4.795 26.355 1.00 93.06 157 LYS A O 1
ATOM 1293 N N . VAL A 1 158 ? -8.777 -4.847 24.137 1.00 93.69 158 VAL A N 1
ATOM 1294 C CA . VAL A 1 158 ? -10.099 -5.498 24.182 1.00 93.69 158 VAL A CA 1
ATOM 1295 C C . VAL A 1 158 ? -10.020 -6.901 24.783 1.00 93.69 158 VAL A C 1
ATOM 1297 O O . VAL A 1 158 ? -10.896 -7.276 25.558 1.00 93.69 158 VAL A O 1
ATOM 1300 N N . LEU A 1 159 ? -9.006 -7.688 24.418 1.00 94.88 159 LEU A N 1
ATOM 1301 C CA . LEU A 1 159 ? -8.816 -9.034 24.955 1.00 94.88 159 LEU A CA 1
ATOM 1302 C C . LEU A 1 159 ? -8.418 -9.002 26.432 1.00 94.88 159 LEU A C 1
ATOM 1304 O O . LEU A 1 159 ? -8.984 -9.760 27.208 1.00 94.88 159 LEU A O 1
ATOM 1308 N N . ASP A 1 160 ? -7.515 -8.109 26.821 1.00 94.94 160 ASP A N 1
ATOM 1309 C CA . ASP A 1 160 ? -7.048 -7.964 28.201 1.00 94.94 160 ASP A CA 1
ATOM 1310 C C . ASP A 1 160 ? -8.201 -7.523 29.114 1.00 94.94 160 ASP A C 1
ATOM 1312 O O . ASP A 1 160 ? -8.455 -8.159 30.132 1.00 94.94 160 ASP A O 1
ATOM 1316 N N . ASN A 1 161 ? -9.012 -6.550 28.683 1.00 92.50 161 ASN A N 1
ATOM 1317 C CA . ASN A 1 161 ? -10.224 -6.148 29.406 1.00 92.50 161 ASN A CA 1
ATOM 1318 C C . ASN A 1 161 ? -11.221 -7.309 29.554 1.00 92.50 161 ASN A C 1
ATOM 1320 O O . ASN A 1 161 ? -11.875 -7.442 30.585 1.00 92.50 161 ASN A O 1
ATOM 1324 N N . LYS A 1 162 ? -11.369 -8.153 28.523 1.00 92.81 162 LYS A N 1
ATOM 1325 C CA . LYS A 1 162 ? -12.240 -9.335 28.594 1.00 92.81 162 LYS A CA 1
ATOM 1326 C C . LYS A 1 162 ? -11.709 -10.389 29.561 1.00 92.81 162 LYS A C 1
ATOM 1328 O O . LYS A 1 162 ? -12.525 -11.004 30.235 1.00 92.81 162 LYS A O 1
ATOM 1333 N N . LYS A 1 163 ? -10.390 -10.586 29.616 1.00 94.25 163 LYS A N 1
ATOM 1334 C CA . LYS A 1 163 ? -9.736 -11.510 30.551 1.00 94.25 163 LYS A CA 1
ATOM 1335 C C . LYS A 1 163 ? -9.903 -11.046 31.991 1.00 94.25 163 LYS A C 1
ATOM 1337 O O . LYS A 1 163 ? -10.442 -11.799 32.781 1.00 94.25 163 LYS A O 1
ATOM 1342 N N . GLN A 1 164 ? -9.611 -9.778 32.282 1.00 91.69 164 GLN A N 1
ATOM 1343 C CA . GLN A 1 164 ? -9.824 -9.199 33.615 1.00 91.69 164 GLN A CA 1
ATOM 1344 C C . GLN A 1 164 ? -11.282 -9.341 34.075 1.00 91.69 164 GLN A C 1
ATOM 1346 O O . GLN A 1 164 ? -11.564 -9.693 35.214 1.00 91.69 164 GLN A O 1
ATOM 1351 N N . LEU A 1 165 ? -12.238 -9.113 33.169 1.00 91.31 165 LEU A N 1
ATOM 1352 C CA . LEU A 1 165 ? -13.660 -9.311 33.451 1.00 91.31 165 LEU A CA 1
ATOM 1353 C C . LEU A 1 165 ? -14.068 -10.785 33.602 1.00 91.31 165 LEU A C 1
ATOM 1355 O O . LEU A 1 165 ? -15.133 -11.035 34.158 1.00 91.31 165 LEU A O 1
ATOM 1359 N N . ALA A 1 166 ? -13.310 -11.735 33.057 1.00 92.00 166 ALA A N 1
ATOM 1360 C CA . ALA A 1 166 ? -13.545 -13.166 33.237 1.00 92.00 166 ALA A CA 1
ATOM 1361 C C . ALA A 1 166 ? -12.940 -13.650 34.562 1.00 92.00 166 ALA A C 1
ATOM 1363 O O . ALA A 1 166 ? -13.650 -14.265 35.345 1.00 92.00 166 ALA A O 1
ATOM 1364 N N . GLU A 1 167 ? -11.704 -13.251 34.864 1.00 92.06 167 GLU A N 1
ATOM 1365 C CA . GLU A 1 167 ? -11.009 -13.543 36.124 1.00 92.06 167 GLU A CA 1
ATOM 1366 C C . GLU A 1 167 ? -11.827 -13.072 37.338 1.00 92.06 167 GLU A C 1
ATOM 1368 O O . GLU A 1 167 ? -12.042 -13.837 38.269 1.00 92.06 167 GLU A O 1
ATOM 1373 N N . LEU A 1 168 ? -12.389 -11.857 37.290 1.00 90.56 168 LEU A N 1
ATOM 1374 C CA . LEU A 1 168 ? -13.251 -11.330 38.360 1.00 90.56 168 LEU A CA 1
ATOM 1375 C C . LEU A 1 168 ? -14.591 -12.068 38.509 1.00 90.56 168 LEU A C 1
ATOM 1377 O O . LEU A 1 168 ? -15.212 -12.014 39.568 1.00 90.56 168 LEU A O 1
ATOM 1381 N N . LYS A 1 169 ? -15.076 -12.722 37.447 1.00 89.06 169 LYS A N 1
ATOM 1382 C CA . LYS A 1 169 ? -16.260 -13.588 37.549 1.00 89.06 169 LYS A CA 1
ATOM 1383 C C . LYS A 1 169 ? -15.903 -14.929 38.166 1.00 89.06 169 LYS A C 1
ATOM 1385 O O . LYS A 1 169 ? -16.678 -15.443 38.962 1.00 89.06 169 LYS A O 1
ATOM 1390 N N . GLU A 1 170 ? -14.770 -15.492 37.760 1.00 90.50 170 GLU A N 1
ATOM 1391 C CA . GLU A 1 170 ? -14.272 -16.779 38.245 1.00 90.50 170 GLU A CA 1
ATOM 1392 C C . GLU A 1 170 ? -13.886 -16.702 39.726 1.00 90.50 170 GLU A C 1
ATOM 1394 O O . GLU A 1 170 ? -14.145 -17.644 40.466 1.00 90.50 170 GLU A O 1
ATOM 1399 N N . SER A 1 171 ? -13.365 -15.559 40.185 1.00 87.81 171 SER A N 1
ATOM 1400 C CA . SER A 1 171 ? -13.030 -15.326 41.594 1.00 87.81 171 SER A CA 1
ATOM 1401 C C . SER A 1 171 ? -14.243 -15.099 42.511 1.00 87.81 171 SER A C 1
ATOM 1403 O O . SER A 1 171 ? -14.057 -14.938 43.712 1.00 87.81 171 SER A O 1
ATOM 1405 N N . GLY A 1 172 ? -15.473 -15.060 41.977 1.00 86.75 172 GLY A N 1
ATOM 1406 C CA . GLY A 1 172 ? -16.708 -14.924 42.765 1.00 86.75 172 GLY A CA 1
ATOM 1407 C C . GLY A 1 172 ? -17.075 -13.497 43.203 1.00 86.75 172 GLY A C 1
ATOM 1408 O O . GLY A 1 172 ? -18.118 -13.303 43.825 1.00 86.75 172 GLY A O 1
ATOM 1409 N N . ASP A 1 173 ? -16.294 -12.482 42.823 1.00 86.81 173 ASP A N 1
ATOM 1410 C CA . ASP A 1 173 ? -16.516 -11.069 43.174 1.00 86.81 173 ASP A CA 1
ATOM 1411 C C . ASP A 1 173 ? -17.572 -10.408 42.254 1.00 86.81 173 ASP A C 1
ATOM 1413 O O . ASP A 1 173 ? -17.293 -9.504 41.453 1.00 86.81 173 ASP A O 1
ATOM 1417 N N . ILE A 1 174 ? -18.825 -10.862 42.356 1.00 88.19 174 ILE A N 1
ATOM 1418 C CA . ILE A 1 174 ? -19.930 -10.455 41.465 1.00 88.19 174 ILE A CA 1
ATOM 1419 C C . ILE A 1 174 ? -20.240 -8.950 41.570 1.00 88.19 174 ILE A C 1
ATOM 1421 O O . ILE A 1 174 ? -20.531 -8.304 40.557 1.00 88.19 174 ILE A O 1
ATOM 1425 N N . GLU A 1 175 ? -20.143 -8.370 42.768 1.00 89.00 175 GLU A N 1
ATOM 1426 C CA . GLU A 1 175 ? -20.411 -6.945 43.007 1.00 89.00 175 GLU A CA 1
ATOM 1427 C C . GLU A 1 175 ? -19.387 -6.053 42.295 1.00 89.00 175 GLU A C 1
ATOM 1429 O O . GLU A 1 175 ? -19.756 -5.195 41.485 1.00 89.00 175 GLU A O 1
ATOM 1434 N N . LYS A 1 176 ? -18.091 -6.332 42.486 1.00 89.62 176 LYS A N 1
ATOM 1435 C CA . LYS A 1 176 ? -17.000 -5.606 41.815 1.00 89.62 176 LYS A CA 1
ATOM 1436 C C . LYS A 1 176 ? -17.071 -5.774 40.299 1.00 89.62 176 LYS A C 1
ATOM 1438 O O . LYS A 1 176 ? -16.873 -4.808 39.558 1.00 89.62 176 LYS A O 1
ATOM 1443 N N . TYR A 1 177 ? -17.411 -6.973 39.817 1.00 91.31 177 TYR A N 1
ATOM 1444 C CA . TYR A 1 177 ? -17.646 -7.214 38.394 1.00 91.31 177 TYR A CA 1
ATOM 1445 C C . TYR A 1 177 ? -18.754 -6.305 37.836 1.00 91.31 177 TYR A C 1
ATOM 1447 O O . TYR A 1 177 ? -18.580 -5.671 36.786 1.00 91.31 177 TYR A O 1
ATOM 1455 N N . ALA A 1 178 ? -19.893 -6.221 38.530 1.00 92.25 178 ALA A N 1
ATOM 1456 C CA . ALA A 1 178 ? -21.019 -5.398 38.110 1.00 92.25 178 ALA A CA 1
ATOM 1457 C C . ALA A 1 178 ? -20.662 -3.904 38.112 1.00 92.25 178 ALA A C 1
ATOM 1459 O O . ALA A 1 178 ? -21.008 -3.194 37.163 1.00 92.25 178 ALA A O 1
ATOM 1460 N N . GLU A 1 179 ? -19.932 -3.430 39.120 1.00 93.75 179 GLU A N 1
ATOM 1461 C CA . GLU A 1 179 ? -19.454 -2.049 39.189 1.00 93.75 179 GLU A CA 1
ATOM 1462 C C . GLU A 1 179 ? -18.493 -1.698 38.056 1.00 93.75 179 GLU A C 1
ATOM 1464 O O . GLU A 1 179 ? -18.696 -0.694 37.371 1.00 93.75 179 GLU A O 1
ATOM 1469 N N . ILE A 1 180 ? -17.472 -2.525 37.809 1.00 92.62 180 ILE A N 1
ATOM 1470 C CA . ILE A 1 180 ? -16.487 -2.281 36.745 1.00 92.62 180 ILE A CA 1
ATOM 1471 C C . ILE A 1 180 ? -17.176 -2.293 35.381 1.00 92.62 180 ILE A C 1
ATOM 1473 O O . ILE A 1 180 ? -16.932 -1.417 34.549 1.00 92.62 180 ILE A O 1
ATOM 1477 N N . LYS A 1 181 ? -18.097 -3.234 35.153 1.00 93.12 181 LYS A N 1
ATOM 1478 C CA . LYS A 1 181 ? -18.876 -3.290 33.913 1.00 93.12 181 LYS A CA 1
ATOM 1479 C C . LYS A 1 181 ? -19.738 -2.038 33.724 1.00 93.12 181 LYS A C 1
ATOM 1481 O O . LYS A 1 181 ? -19.792 -1.512 32.610 1.00 93.12 181 LYS A O 1
ATOM 1486 N N . LYS A 1 182 ? -20.386 -1.545 34.788 1.00 95.62 182 LYS A N 1
ATOM 1487 C CA . LYS A 1 182 ? -21.164 -0.294 34.767 1.00 95.62 182 LYS A CA 1
ATOM 1488 C C . LYS A 1 182 ? -20.262 0.908 34.476 1.00 95.62 182 LYS A C 1
ATOM 1490 O O . LYS A 1 182 ? -20.573 1.668 33.563 1.00 95.62 182 LYS A O 1
ATOM 1495 N N . LYS A 1 183 ? -19.128 1.044 35.174 1.00 95.62 183 LYS A N 1
ATOM 1496 C CA . LYS A 1 183 ? -18.138 2.117 34.953 1.00 95.62 183 LYS A CA 1
ATOM 1497 C C . LYS A 1 183 ? -17.654 2.133 33.499 1.00 95.62 183 LYS A C 1
ATOM 1499 O O . LYS A 1 183 ? -17.773 3.155 32.831 1.00 95.62 183 LYS A O 1
ATOM 1504 N N . GLN A 1 184 ? -17.261 0.980 32.952 1.00 93.62 184 GLN A N 1
ATOM 1505 C CA . GLN A 1 184 ? -16.858 0.865 31.544 1.00 93.62 184 GLN A CA 1
ATOM 1506 C C . GLN A 1 184 ? -17.984 1.225 30.562 1.00 93.62 184 GLN A C 1
ATOM 1508 O O . GLN A 1 184 ? -17.721 1.782 29.497 1.00 93.62 184 GLN A O 1
ATOM 1513 N N . ALA A 1 185 ? -19.239 0.882 30.866 1.00 94.06 185 ALA A N 1
ATOM 1514 C CA . ALA A 1 185 ? -20.375 1.246 30.021 1.00 94.06 185 ALA A CA 1
ATOM 1515 C C . ALA A 1 185 ? -20.612 2.766 30.011 1.00 94.06 185 ALA A C 1
ATOM 1517 O O . ALA A 1 185 ? -20.815 3.341 28.939 1.00 94.06 185 ALA A O 1
ATOM 1518 N N . TRP A 1 186 ? -20.515 3.414 31.175 1.00 95.44 186 TRP A N 1
ATOM 1519 C CA . TRP A 1 186 ? -20.632 4.866 31.316 1.00 95.44 186 TRP A CA 1
ATOM 1520 C C . TRP A 1 186 ? -19.494 5.618 30.629 1.00 95.44 186 TRP A C 1
ATOM 1522 O O . TRP A 1 186 ? -19.753 6.541 29.859 1.00 95.44 186 TRP A O 1
ATOM 1532 N N . GLU A 1 187 ? -18.248 5.182 30.806 1.00 93.75 187 GLU A N 1
ATOM 1533 C CA . GLU A 1 187 ? -17.093 5.758 30.106 1.00 93.75 187 GLU A CA 1
ATOM 1534 C C . GLU A 1 187 ? -17.243 5.654 28.583 1.00 93.75 187 GLU A C 1
ATOM 1536 O O . GLU A 1 187 ? -16.993 6.618 27.858 1.00 93.75 187 GLU A O 1
ATOM 1541 N N . LYS A 1 188 ? -17.723 4.509 28.076 1.00 93.06 188 LYS A N 1
ATOM 1542 C CA . LYS A 1 188 ? -18.003 4.326 26.642 1.00 93.06 188 LYS A CA 1
ATOM 1543 C C . LYS A 1 188 ? -19.108 5.251 26.145 1.00 93.06 188 LYS A C 1
ATOM 1545 O O . LYS A 1 188 ? -19.015 5.735 25.017 1.00 93.06 188 LYS A O 1
ATOM 1550 N N . ALA A 1 189 ? -20.154 5.472 26.939 1.00 94.94 189 ALA A N 1
ATOM 1551 C CA . ALA A 1 189 ? -21.222 6.405 26.595 1.00 94.94 189 ALA A CA 1
ATOM 1552 C C . ALA A 1 189 ? -20.690 7.845 26.546 1.00 94.94 189 ALA A C 1
ATOM 1554 O O . ALA A 1 189 ? -20.859 8.517 25.531 1.00 94.94 189 ALA A O 1
ATOM 1555 N N . MET A 1 190 ? -19.945 8.269 27.570 1.00 95.69 190 MET A N 1
ATOM 1556 C CA . MET A 1 190 ? -19.316 9.593 27.637 1.00 95.69 190 MET A CA 1
ATOM 1557 C C . MET A 1 190 ? -18.346 9.836 26.477 1.00 95.69 190 MET A C 1
ATOM 1559 O O . MET A 1 190 ? -18.400 10.886 25.839 1.00 95.69 190 MET A O 1
ATOM 1563 N N . ALA A 1 191 ? -17.511 8.850 26.137 1.00 91.81 191 ALA A N 1
ATOM 1564 C CA . ALA A 1 191 ? -16.596 8.935 25.000 1.00 91.81 191 ALA A CA 1
ATOM 1565 C C . ALA A 1 191 ? -17.338 9.047 23.657 1.00 91.81 191 ALA A C 1
ATOM 1567 O O . ALA A 1 191 ? -16.911 9.769 22.759 1.00 91.81 191 ALA A O 1
ATOM 1568 N N . LYS A 1 192 ? -18.476 8.364 23.494 1.00 92.94 192 LYS A N 1
ATOM 1569 C CA . LYS A 1 192 ? -19.303 8.523 22.288 1.00 92.94 192 LYS A CA 1
ATOM 1570 C C . LYS A 1 192 ? -19.924 9.920 22.218 1.00 92.94 192 LYS A C 1
ATOM 1572 O O . LYS A 1 192 ? -19.906 10.516 21.143 1.00 92.94 192 LYS A O 1
ATOM 1577 N N . THR A 1 193 ? -20.414 10.450 23.340 1.00 94.88 193 THR A N 1
ATOM 1578 C CA . THR A 1 193 ? -20.997 11.801 23.430 1.00 94.88 193 THR A CA 1
ATOM 1579 C C . THR A 1 193 ? -19.962 12.894 23.171 1.00 94.88 193 THR A C 1
ATOM 1581 O O . THR A 1 193 ? -20.264 13.863 22.481 1.00 94.88 193 THR A O 1
ATOM 1584 N N . SER A 1 194 ? -18.715 12.715 23.619 1.00 91.38 194 SER A N 1
ATOM 1585 C CA . SER A 1 194 ? -17.606 13.633 23.312 1.00 91.38 194 SER A CA 1
ATOM 1586 C C . SER A 1 194 ? -17.147 13.585 21.845 1.00 91.38 194 SER A C 1
ATOM 1588 O O . SER A 1 194 ? -16.247 14.324 21.447 1.00 91.38 194 SER A O 1
ATOM 1590 N N . GLY A 1 195 ? -17.751 12.719 21.020 1.00 90.44 195 GLY A N 1
ATOM 1591 C CA . GLY A 1 195 ? -17.419 12.545 19.606 1.00 90.44 195 GLY A CA 1
ATOM 1592 C C . GLY A 1 195 ? -16.246 11.593 19.349 1.00 90.44 195 GLY A C 1
ATOM 1593 O O . GLY A 1 195 ? -15.821 11.427 18.198 1.00 90.44 195 GLY A O 1
ATOM 1594 N N . GLN A 1 196 ? -15.720 10.927 20.382 1.00 89.19 196 GLN A N 1
ATOM 1595 C CA . GLN A 1 196 ? -14.652 9.946 20.233 1.00 89.19 196 GLN A CA 1
ATOM 1596 C C . GLN A 1 196 ? -15.184 8.632 19.639 1.00 89.19 196 GLN A C 1
ATOM 1598 O O . GLN A 1 196 ? -16.119 7.997 20.126 1.00 89.19 196 GLN A O 1
ATOM 1603 N N . LYS A 1 197 ? -14.536 8.167 18.562 1.00 89.50 197 LYS A N 1
ATOM 1604 C CA . LYS A 1 197 ? -14.883 6.902 17.893 1.00 89.50 197 LYS A CA 1
ATOM 1605 C C . LYS A 1 197 ? -14.319 5.705 18.663 1.00 89.50 197 LYS A C 1
ATOM 1607 O O . LYS A 1 197 ? -13.205 5.262 18.380 1.00 89.50 197 LYS A O 1
ATOM 1612 N N . VAL A 1 198 ? -15.106 5.170 19.591 1.00 90.38 198 VAL A N 1
ATOM 1613 C CA . VAL A 1 198 ? -14.803 3.942 20.348 1.00 90.38 198 VAL A CA 1
ATOM 1614 C C . VAL A 1 198 ? -14.782 2.723 19.408 1.00 90.38 198 VAL A C 1
ATOM 1616 O O . VAL A 1 198 ? -15.672 2.566 18.570 1.00 90.38 198 VAL A O 1
ATOM 1619 N N . ARG A 1 199 ? -13.744 1.880 19.486 1.00 90.44 199 ARG A N 1
ATOM 1620 C CA . ARG A 1 199 ? -13.505 0.748 18.565 1.00 90.44 199 ARG A CA 1
ATOM 1621 C C . ARG A 1 199 ? -13.107 -0.508 19.335 1.00 90.44 199 ARG A C 1
ATOM 1623 O O . ARG A 1 199 ? -11.955 -0.930 19.263 1.00 90.44 199 ARG A O 1
ATOM 1630 N N . ASP A 1 200 ? -14.086 -1.116 19.996 1.00 89.56 200 ASP A N 1
ATOM 1631 C CA . ASP A 1 200 ? -13.841 -2.197 20.959 1.00 89.56 200 ASP A CA 1
ATOM 1632 C C . ASP A 1 200 ? -14.278 -3.587 20.461 1.00 89.56 200 ASP A C 1
ATOM 1634 O O . ASP A 1 200 ? -14.108 -4.582 21.161 1.00 89.56 200 ASP A O 1
ATOM 1638 N N . ASP A 1 201 ? -14.824 -3.695 19.248 1.00 93.12 201 ASP A N 1
ATOM 1639 C CA . ASP A 1 201 ? -15.336 -4.969 18.739 1.00 93.12 201 ASP A CA 1
ATOM 1640 C C . ASP A 1 201 ? -14.194 -5.884 18.244 1.00 93.12 20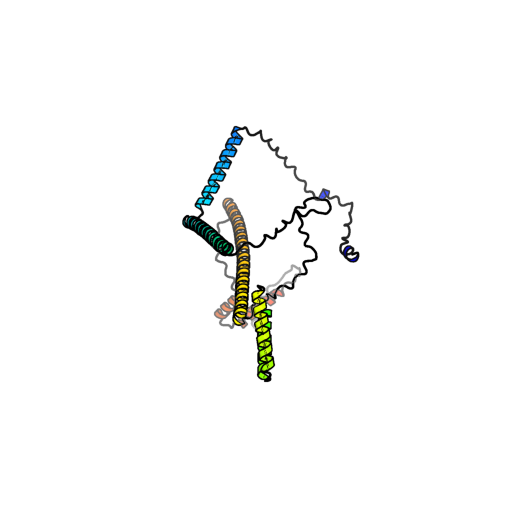1 ASP A C 1
ATOM 1642 O O . ASP A 1 201 ? -13.519 -5.558 17.253 1.00 93.12 201 ASP A O 1
ATOM 1646 N N . PRO A 1 202 ? -13.977 -7.065 18.856 1.00 92.88 202 PRO A N 1
ATOM 1647 C CA . PRO A 1 202 ? -12.831 -7.920 18.539 1.00 92.88 202 PRO A CA 1
ATOM 1648 C C . PRO A 1 202 ? -12.908 -8.498 17.120 1.00 92.88 202 PRO A C 1
ATOM 1650 O O . PRO A 1 202 ? -11.897 -8.585 16.420 1.00 92.88 202 PRO A O 1
ATOM 1653 N N . GLU A 1 203 ? -14.104 -8.845 16.645 1.00 94.31 203 GLU A N 1
ATOM 1654 C CA . GLU A 1 203 ? -14.303 -9.389 15.299 1.00 94.31 203 GLU A CA 1
ATOM 1655 C C . GLU A 1 203 ? -14.005 -8.362 14.205 1.00 94.31 203 GLU A C 1
ATOM 1657 O O . GLU A 1 203 ? -13.392 -8.667 13.183 1.00 94.31 203 GLU A O 1
ATOM 1662 N N . LEU A 1 204 ? -14.411 -7.110 14.406 1.00 94.25 204 LEU A N 1
ATOM 1663 C CA . LEU A 1 204 ? -14.135 -6.043 13.447 1.00 94.25 204 LEU A CA 1
ATOM 1664 C C . LEU A 1 204 ? -12.645 -5.688 13.433 1.00 94.25 204 LEU A C 1
ATOM 1666 O O . LEU A 1 204 ? -12.081 -5.432 12.363 1.00 94.25 204 LEU A O 1
ATOM 1670 N N . LEU A 1 205 ? -11.986 -5.701 14.594 1.00 94.25 205 LEU A N 1
ATOM 1671 C CA . LEU A 1 205 ? -10.545 -5.469 14.700 1.00 94.25 205 LEU A CA 1
ATOM 1672 C C . LEU A 1 205 ? -9.734 -6.590 14.033 1.00 94.25 205 LEU A C 1
ATOM 1674 O O . LEU A 1 205 ? -8.817 -6.300 13.258 1.00 94.25 205 LEU A O 1
ATOM 1678 N N . THR A 1 206 ? -10.099 -7.856 14.241 1.00 95.19 206 THR A N 1
ATOM 1679 C CA . THR A 1 206 ? -9.456 -9.001 13.567 1.00 95.19 206 THR A CA 1
ATOM 1680 C C . THR A 1 206 ? -9.681 -8.970 12.054 1.00 95.19 206 THR A C 1
ATOM 1682 O O . THR A 1 206 ? -8.715 -9.085 11.293 1.00 95.19 206 THR A O 1
ATOM 1685 N N . LYS A 1 207 ? -10.909 -8.697 11.588 1.00 96.06 207 LYS A N 1
ATOM 1686 C CA . LYS A 1 207 ? -11.223 -8.508 10.157 1.00 96.06 207 LYS A CA 1
ATOM 1687 C C . LYS A 1 207 ? -10.354 -7.412 9.529 1.00 96.06 207 LYS A C 1
ATOM 1689 O O . LYS A 1 207 ? -9.769 -7.627 8.464 1.00 96.06 207 LYS A O 1
ATOM 1694 N N . LYS A 1 208 ? -10.184 -6.268 10.203 1.00 94.81 208 LYS A N 1
ATOM 1695 C CA . LYS A 1 208 ? -9.292 -5.185 9.744 1.00 94.81 208 LYS A CA 1
ATOM 1696 C C . LYS A 1 208 ? -7.833 -5.624 9.648 1.00 94.81 208 LYS A C 1
ATOM 1698 O O . LYS A 1 208 ? -7.161 -5.287 8.671 1.00 94.81 208 LYS A O 1
ATOM 1703 N N . LEU A 1 209 ? -7.335 -6.399 10.612 1.00 95.38 209 LEU A N 1
ATOM 1704 C CA . LEU A 1 209 ? -5.976 -6.945 10.553 1.00 95.38 209 LEU A CA 1
ATOM 1705 C C . LEU A 1 209 ? -5.788 -7.875 9.353 1.00 95.38 209 LEU A C 1
ATOM 1707 O O . LEU A 1 209 ? -4.780 -7.773 8.651 1.00 95.38 209 LEU A O 1
ATOM 1711 N N . VAL A 1 210 ? -6.759 -8.748 9.084 1.00 96.69 210 VAL A N 1
ATOM 1712 C CA . VAL A 1 210 ? -6.736 -9.641 7.917 1.00 96.69 210 VAL A CA 1
ATOM 1713 C C . VAL A 1 210 ? -6.760 -8.838 6.616 1.00 96.69 210 VAL A C 1
ATOM 1715 O O . VAL A 1 210 ? -5.958 -9.106 5.720 1.00 96.69 210 VAL A O 1
ATOM 1718 N N . GLN A 1 211 ? -7.610 -7.815 6.511 1.00 96.88 211 GLN A N 1
ATOM 1719 C CA . GLN A 1 211 ? -7.650 -6.928 5.344 1.00 96.88 211 GLN A CA 1
ATOM 1720 C C . GLN A 1 211 ? -6.314 -6.212 5.123 1.00 96.88 211 GLN A C 1
ATOM 1722 O O . GLN A 1 211 ? -5.801 -6.218 4.004 1.00 96.88 211 GLN A O 1
ATOM 1727 N N . ARG A 1 212 ? -5.701 -5.675 6.186 1.00 95.44 212 ARG A N 1
ATOM 1728 C CA . ARG A 1 212 ? -4.375 -5.045 6.109 1.00 95.44 212 ARG A CA 1
ATOM 1729 C C . ARG A 1 212 ? -3.311 -6.036 5.635 1.00 95.44 212 ARG A C 1
ATOM 1731 O O . ARG A 1 212 ? -2.524 -5.704 4.754 1.00 95.44 212 ARG A O 1
ATOM 1738 N N . LYS A 1 213 ? -3.314 -7.273 6.147 1.00 96.75 213 LYS A N 1
ATOM 1739 C CA . LYS A 1 213 ? -2.415 -8.341 5.669 1.00 96.75 213 LYS A CA 1
ATOM 1740 C C . LYS A 1 213 ? -2.629 -8.632 4.176 1.00 96.75 213 LYS A C 1
ATOM 1742 O O . LYS A 1 213 ? -1.649 -8.714 3.440 1.00 96.75 213 LYS A O 1
ATOM 1747 N N . LYS A 1 214 ? -3.881 -8.736 3.711 1.00 97.75 214 LYS A N 1
ATOM 1748 C CA . LYS A 1 214 ? -4.212 -8.944 2.286 1.00 97.75 214 LYS A CA 1
ATOM 1749 C C . LYS A 1 214 ? -3.718 -7.788 1.408 1.00 97.75 214 LYS A C 1
ATOM 1751 O O . LYS A 1 214 ? -3.137 -8.037 0.359 1.00 97.75 214 LYS A O 1
ATOM 1756 N N . GLN A 1 215 ? -3.899 -6.540 1.839 1.00 97.25 215 GLN A N 1
ATOM 1757 C CA . GLN A 1 215 ? -3.402 -5.363 1.114 1.00 97.25 215 GLN A CA 1
ATOM 1758 C C . GLN A 1 215 ? -1.874 -5.351 1.012 1.00 97.25 215 GLN A C 1
ATOM 1760 O O . GLN A 1 215 ? -1.335 -5.088 -0.059 1.00 97.25 215 GLN A O 1
ATOM 1765 N N . ILE A 1 216 ? -1.176 -5.695 2.099 1.00 97.06 216 ILE A N 1
ATOM 1766 C CA . ILE A 1 216 ? 0.288 -5.803 2.097 1.00 97.06 216 ILE A CA 1
ATOM 1767 C C . ILE A 1 216 ? 0.749 -6.890 1.119 1.00 97.06 216 ILE A C 1
ATOM 1769 O O . ILE A 1 216 ? 1.683 -6.644 0.364 1.00 97.06 216 ILE A O 1
ATOM 1773 N N . LYS A 1 217 ? 0.096 -8.062 1.090 1.00 98.06 217 LYS A N 1
ATOM 1774 C CA . LYS A 1 217 ? 0.413 -9.131 0.125 1.00 98.06 217 LYS A CA 1
ATOM 1775 C C . LYS A 1 217 ? 0.244 -8.659 -1.322 1.00 98.06 217 LYS A C 1
ATOM 1777 O O . LYS A 1 217 ? 1.205 -8.727 -2.078 1.00 98.06 217 LYS A O 1
ATOM 1782 N N . LYS A 1 218 ? -0.907 -8.059 -1.651 1.00 97.88 218 LYS A N 1
ATOM 1783 C CA . LYS A 1 218 ? -1.169 -7.489 -2.984 1.00 97.88 218 LYS A CA 1
ATOM 1784 C C . LYS A 1 218 ? -0.131 -6.446 -3.383 1.00 97.88 218 LYS A C 1
ATOM 1786 O O . LYS A 1 218 ? 0.335 -6.441 -4.513 1.00 97.88 218 LYS A O 1
ATOM 1791 N N . SER A 1 219 ? 0.244 -5.564 -2.457 1.00 97.81 219 SER A N 1
ATOM 1792 C CA . SER A 1 219 ? 1.299 -4.585 -2.713 1.00 97.81 219 SER A CA 1
ATOM 1793 C C . SER A 1 219 ? 2.625 -5.293 -3.002 1.00 97.81 219 SER A C 1
ATOM 1795 O O . SER A 1 219 ? 3.232 -5.052 -4.036 1.00 97.81 219 SER A O 1
ATOM 1797 N N . LYS A 1 220 ? 3.045 -6.247 -2.165 1.00 98.19 220 LYS A N 1
ATOM 1798 C CA . LYS A 1 220 ? 4.283 -7.011 -2.393 1.00 98.19 220 LYS A CA 1
ATOM 1799 C C . LYS A 1 220 ? 4.296 -7.719 -3.753 1.00 98.19 220 LYS A C 1
ATOM 1801 O O . LYS A 1 220 ? 5.308 -7.656 -4.440 1.00 98.19 220 LYS A O 1
ATOM 1806 N N . GLU A 1 221 ? 3.196 -8.353 -4.146 1.00 98.06 221 GLU A N 1
ATOM 1807 C CA . GLU A 1 221 ? 3.041 -8.998 -5.459 1.00 98.06 221 GLU A CA 1
ATOM 1808 C C . GLU A 1 221 ? 3.179 -7.983 -6.599 1.00 98.06 221 GLU A C 1
ATOM 1810 O O . GLU A 1 221 ? 4.031 -8.157 -7.464 1.00 98.06 221 GLU A O 1
ATOM 1815 N N . GLN A 1 222 ? 2.467 -6.855 -6.537 1.00 98.19 222 GLN A N 1
ATOM 1816 C CA . GLN A 1 222 ? 2.575 -5.794 -7.546 1.00 98.19 222 GLN A CA 1
ATOM 1817 C C . GLN A 1 222 ? 3.994 -5.231 -7.669 1.00 98.19 222 GLN A C 1
ATOM 1819 O O . GLN A 1 222 ? 4.439 -4.887 -8.761 1.00 98.19 222 GLN A O 1
ATOM 1824 N N . TRP A 1 223 ? 4.715 -5.092 -6.557 1.00 98.00 223 TRP A N 1
ATOM 1825 C CA . TRP A 1 223 ? 6.101 -4.629 -6.583 1.00 98.00 223 TRP A CA 1
ATOM 1826 C C . TRP A 1 223 ? 7.039 -5.673 -7.201 1.00 98.00 223 TRP A C 1
ATOM 1828 O O . TRP A 1 223 ? 7.910 -5.299 -7.986 1.00 98.00 223 TRP A O 1
ATOM 1838 N N . LYS A 1 224 ? 6.822 -6.967 -6.930 1.00 98.25 224 LYS A N 1
ATOM 1839 C CA . LYS A 1 224 ? 7.549 -8.062 -7.592 1.00 98.25 224 LYS A CA 1
ATOM 1840 C C . LYS A 1 224 ? 7.280 -8.096 -9.096 1.00 98.25 224 LYS A C 1
ATOM 1842 O O . LYS A 1 224 ? 8.228 -8.143 -9.871 1.00 98.25 224 LYS A O 1
ATOM 1847 N N . GLU A 1 225 ? 6.021 -7.994 -9.514 1.00 98.00 225 GLU A N 1
ATOM 1848 C CA . GLU A 1 225 ? 5.638 -7.937 -10.932 1.00 98.00 225 GLU A CA 1
ATOM 1849 C C . GLU A 1 225 ? 6.279 -6.741 -11.645 1.00 98.00 225 GLU A C 1
ATOM 1851 O O . GLU A 1 225 ? 6.779 -6.867 -12.763 1.00 98.00 225 GLU A O 1
ATOM 1856 N N . ARG A 1 226 ? 6.316 -5.567 -10.997 1.00 98.12 226 ARG A N 1
ATOM 1857 C CA . ARG A 1 226 ? 7.006 -4.390 -11.547 1.00 98.12 226 ARG A CA 1
ATOM 1858 C C . ARG A 1 226 ? 8.502 -4.637 -11.708 1.00 98.12 226 ARG A C 1
ATOM 1860 O O . ARG A 1 226 ? 9.037 -4.306 -12.763 1.00 98.12 226 ARG A O 1
ATOM 1867 N N . ALA A 1 227 ? 9.159 -5.219 -10.706 1.00 98.25 227 ALA A N 1
ATOM 1868 C CA . ALA A 1 227 ? 10.582 -5.542 -10.778 1.00 98.25 227 ALA A CA 1
ATOM 1869 C C . ALA A 1 227 ? 10.876 -6.529 -11.920 1.00 98.25 227 ALA A C 1
ATOM 1871 O O . ALA A 1 227 ? 11.724 -6.250 -12.766 1.00 98.25 227 ALA A O 1
ATOM 1872 N N . GLN A 1 228 ? 10.097 -7.610 -12.023 1.00 98.12 228 GLN A N 1
ATOM 1873 C CA . GLN A 1 228 ? 10.208 -8.592 -13.106 1.00 98.12 228 GLN A CA 1
ATOM 1874 C C . GLN A 1 228 ? 9.972 -7.963 -14.482 1.00 98.12 228 GLN A C 1
ATOM 1876 O O . GLN A 1 228 ? 10.702 -8.243 -15.430 1.00 98.12 228 GLN A O 1
ATOM 1881 N N . LYS A 1 229 ? 8.985 -7.069 -14.608 1.00 98.31 229 LYS A N 1
ATOM 1882 C CA . LYS A 1 229 ? 8.720 -6.353 -15.860 1.00 98.31 229 LYS A CA 1
ATOM 1883 C C . LYS A 1 229 ? 9.895 -5.465 -16.267 1.00 98.31 229 LYS A C 1
ATOM 1885 O O . LYS A 1 229 ? 10.238 -5.423 -17.447 1.00 98.31 229 LYS A O 1
ATOM 1890 N N . ILE A 1 230 ? 10.505 -4.759 -15.316 1.00 98.38 230 ILE A N 1
ATOM 1891 C CA . ILE A 1 230 ? 11.681 -3.918 -15.574 1.00 98.38 230 ILE A CA 1
ATOM 1892 C C . ILE A 1 230 ? 12.860 -4.785 -16.021 1.00 98.38 230 ILE A C 1
ATOM 1894 O O . ILE A 1 230 ? 13.467 -4.495 -17.051 1.00 98.38 230 ILE A O 1
ATOM 1898 N N . GLU A 1 231 ? 13.141 -5.869 -15.301 1.00 98.19 231 GLU A N 1
ATOM 1899 C CA . GLU A 1 231 ? 14.217 -6.805 -15.633 1.00 98.19 231 GLU A CA 1
ATOM 1900 C C . GLU A 1 231 ? 14.006 -7.434 -17.017 1.00 98.19 231 GLU A C 1
ATOM 1902 O O . GLU A 1 231 ? 14.916 -7.463 -17.845 1.00 98.19 231 GLU A O 1
ATOM 1907 N N . HIS A 1 232 ? 12.783 -7.870 -17.318 1.00 98.19 232 HIS A N 1
ATOM 1908 C CA . HIS A 1 232 ? 12.426 -8.408 -18.625 1.00 98.19 232 HIS A CA 1
ATOM 1909 C C . HIS A 1 232 ? 12.652 -7.383 -19.743 1.00 98.19 232 HIS A C 1
ATOM 1911 O O . HIS A 1 232 ? 13.264 -7.707 -20.757 1.00 98.19 232 HIS A O 1
ATOM 1917 N N . GLN A 1 233 ? 12.223 -6.131 -19.554 1.00 98.19 233 GLN A N 1
ATOM 1918 C CA . GLN A 1 233 ? 12.453 -5.063 -20.533 1.00 98.19 233 GLN A CA 1
ATOM 1919 C C . GLN A 1 233 ? 13.943 -4.754 -20.727 1.00 98.19 233 GLN A C 1
ATOM 1921 O O . GLN A 1 233 ? 14.376 -4.491 -21.848 1.00 98.19 233 GLN A O 1
ATOM 1926 N N . GLN A 1 234 ? 14.741 -4.780 -19.658 1.00 98.06 234 GLN A N 1
ATOM 1927 C CA . GLN A 1 234 ? 16.193 -4.620 -19.755 1.00 98.06 234 GLN A CA 1
ATOM 1928 C C . GLN A 1 234 ? 16.823 -5.775 -20.541 1.00 98.06 234 GLN A C 1
ATOM 1930 O O . GLN A 1 234 ? 17.564 -5.522 -21.493 1.00 98.06 234 GLN A O 1
ATOM 1935 N N . LYS A 1 235 ? 16.466 -7.024 -20.217 1.00 98.00 235 LYS A N 1
ATOM 1936 C CA . LYS A 1 235 ? 16.934 -8.220 -20.932 1.00 98.00 235 LYS A CA 1
ATOM 1937 C C . LYS A 1 235 ? 16.528 -8.203 -22.403 1.00 98.00 235 LYS A C 1
ATOM 1939 O O . LYS A 1 235 ? 17.352 -8.525 -23.250 1.00 98.00 235 LYS A O 1
ATOM 1944 N N . GLN A 1 236 ? 15.298 -7.806 -22.729 1.00 98.00 236 GLN A N 1
ATOM 1945 C CA . GLN A 1 236 ? 14.846 -7.675 -24.118 1.00 98.00 236 GLN A CA 1
ATOM 1946 C C . GLN A 1 236 ? 15.681 -6.651 -24.889 1.00 98.00 236 GLN A C 1
ATOM 1948 O O . GLN A 1 236 ? 16.242 -6.994 -25.925 1.00 98.00 236 GLN A O 1
ATOM 1953 N N . ARG A 1 237 ? 15.872 -5.444 -24.341 1.00 98.12 237 ARG A N 1
ATOM 1954 C CA . ARG A 1 237 ? 16.711 -4.414 -24.977 1.00 98.12 237 ARG A CA 1
ATOM 1955 C C . ARG A 1 237 ? 18.160 -4.867 -25.168 1.00 98.12 237 ARG A C 1
ATOM 1957 O O . ARG A 1 237 ? 18.771 -4.586 -26.197 1.00 98.12 237 ARG A O 1
ATOM 1964 N N . GLN A 1 238 ? 18.725 -5.581 -24.196 1.00 98.25 238 GLN A N 1
ATOM 1965 C CA . GLN A 1 238 ? 20.069 -6.152 -24.319 1.00 98.25 238 GLN A CA 1
ATOM 1966 C C . GLN A 1 238 ? 20.126 -7.252 -25.393 1.00 98.25 238 GLN A C 1
ATOM 1968 O O . GLN A 1 238 ? 21.050 -7.262 -26.208 1.00 98.25 238 GLN A O 1
ATOM 1973 N N . LYS A 1 239 ? 19.127 -8.142 -25.456 1.00 98.06 239 LYS A N 1
ATOM 1974 C CA . LYS A 1 239 ? 19.010 -9.167 -26.506 1.00 98.06 239 LYS A CA 1
ATOM 1975 C C . LYS A 1 239 ? 18.910 -8.538 -27.897 1.00 98.06 239 LYS A C 1
ATOM 1977 O O . LYS A 1 239 ? 19.673 -8.916 -28.777 1.00 98.06 239 LYS A O 1
ATOM 1982 N N . GLU A 1 240 ? 18.067 -7.526 -28.075 1.00 98.19 240 GLU A N 1
ATOM 1983 C CA . GLU A 1 240 ? 17.957 -6.774 -29.333 1.00 98.19 240 GLU A CA 1
ATOM 1984 C C . GLU A 1 240 ? 19.290 -6.121 -29.719 1.00 98.19 240 GLU A C 1
ATOM 1986 O O . GLU A 1 240 ? 19.751 -6.248 -30.853 1.00 98.19 240 GLU A O 1
ATOM 1991 N N . ARG A 1 241 ? 19.978 -5.481 -28.763 1.00 98.12 241 ARG A N 1
ATOM 1992 C CA . ARG A 1 241 ? 21.292 -4.872 -29.013 1.00 98.12 241 ARG A CA 1
ATOM 1993 C C . ARG A 1 241 ? 22.333 -5.908 -29.436 1.00 98.12 241 ARG A C 1
ATOM 1995 O O . ARG A 1 241 ? 23.059 -5.677 -30.401 1.00 98.12 241 ARG A O 1
ATOM 2002 N N . THR A 1 242 ? 22.419 -7.036 -28.734 1.00 98.06 242 THR A N 1
ATOM 2003 C CA . THR A 1 242 ? 23.372 -8.107 -29.073 1.00 98.06 242 THR A CA 1
ATOM 2004 C C . THR A 1 242 ? 23.055 -8.747 -30.424 1.00 98.06 242 THR A C 1
ATOM 2006 O O . THR A 1 242 ? 23.982 -8.992 -31.195 1.00 98.06 242 THR A O 1
ATOM 2009 N N . ALA A 1 243 ? 21.776 -8.943 -30.757 1.00 98.06 243 ALA A N 1
ATOM 2010 C CA . ALA A 1 243 ? 21.342 -9.419 -32.068 1.00 98.06 243 ALA A CA 1
ATOM 2011 C C . ALA A 1 243 ? 21.741 -8.441 -33.186 1.00 98.06 243 ALA A C 1
ATOM 2013 O O . ALA A 1 243 ? 22.401 -8.851 -34.138 1.00 98.06 243 ALA A O 1
ATOM 2014 N N . ASN A 1 244 ? 21.474 -7.142 -33.025 1.00 98.06 244 ASN A N 1
ATOM 2015 C CA . ASN A 1 244 ? 21.835 -6.116 -34.011 1.00 98.06 244 ASN A CA 1
ATOM 2016 C C . ASN A 1 244 ? 23.357 -5.995 -34.208 1.00 98.06 244 ASN A C 1
ATOM 2018 O O . ASN A 1 244 ? 23.837 -5.779 -35.323 1.00 98.06 244 ASN A O 1
ATOM 2022 N N . ILE A 1 245 ? 24.146 -6.141 -33.136 1.00 97.56 245 ILE A N 1
ATOM 2023 C CA . ILE A 1 245 ? 25.615 -6.154 -33.221 1.00 97.56 245 ILE A CA 1
ATOM 2024 C C . ILE A 1 245 ? 26.100 -7.393 -33.985 1.00 97.56 245 ILE A C 1
ATOM 2026 O O . ILE A 1 245 ? 26.947 -7.259 -34.873 1.00 97.56 245 ILE A O 1
ATOM 2030 N N . LYS A 1 246 ? 25.550 -8.578 -33.685 1.00 97.62 246 LYS A N 1
ATOM 2031 C CA . LYS A 1 246 ? 25.864 -9.827 -34.399 1.00 97.62 246 LYS A CA 1
ATOM 2032 C C . LYS A 1 246 ? 25.502 -9.727 -35.878 1.00 97.62 246 LYS A C 1
ATOM 2034 O O . LYS A 1 246 ? 26.339 -10.033 -36.724 1.00 97.62 246 LYS A O 1
ATOM 2039 N N . GLU A 1 247 ? 24.315 -9.215 -36.194 1.00 97.62 247 GLU A N 1
ATOM 2040 C CA . GLU A 1 247 ? 23.862 -9.002 -37.568 1.00 97.62 247 GLU A CA 1
ATOM 2041 C C . GLU A 1 247 ? 24.788 -8.023 -38.307 1.00 97.62 247 GLU A C 1
ATOM 2043 O O . GLU A 1 247 ? 25.224 -8.294 -39.425 1.00 97.62 247 GLU A O 1
ATOM 2048 N N . ARG A 1 248 ? 25.184 -6.910 -37.672 1.00 97.31 248 ARG A N 1
ATOM 2049 C CA . ARG A 1 248 ? 26.149 -5.961 -38.253 1.00 97.31 248 ARG A CA 1
ATOM 2050 C C . ARG A 1 248 ? 27.511 -6.614 -38.503 1.00 97.31 248 ARG A C 1
ATOM 2052 O O . ARG A 1 248 ? 28.126 -6.354 -39.538 1.00 97.31 248 ARG A O 1
ATOM 2059 N N . ALA A 1 249 ? 27.994 -7.449 -37.584 1.00 97.12 249 ALA A N 1
ATOM 2060 C CA . ALA A 1 249 ? 29.251 -8.176 -37.747 1.00 97.12 249 ALA A CA 1
ATOM 2061 C C . ALA A 1 249 ? 29.177 -9.194 -38.899 1.00 97.12 249 ALA A C 1
ATOM 2063 O O . ALA A 1 249 ? 30.079 -9.229 -39.737 1.00 97.12 249 ALA A O 1
ATOM 2064 N N . GLN A 1 250 ? 28.089 -9.962 -38.992 1.00 96.00 250 GLN A N 1
ATOM 2065 C CA . GLN A 1 250 ? 27.843 -10.899 -40.091 1.00 96.00 250 GLN A CA 1
ATOM 2066 C C . GLN A 1 250 ? 27.716 -10.175 -41.434 1.00 96.00 250 GLN A C 1
ATOM 2068 O O . GLN A 1 250 ? 28.383 -10.558 -42.389 1.00 96.00 250 GLN A O 1
ATOM 2073 N N . LYS A 1 251 ? 26.969 -9.064 -41.504 1.00 96.00 251 LYS A N 1
ATOM 2074 C CA . LYS A 1 251 ? 26.883 -8.221 -42.708 1.00 96.00 251 LYS A CA 1
ATOM 2075 C C . LYS A 1 251 ? 28.261 -7.735 -43.154 1.00 96.00 251 LYS A C 1
ATOM 2077 O O . LYS A 1 251 ? 28.586 -7.847 -44.329 1.00 96.00 251 LYS A O 1
ATOM 2082 N N . LYS A 1 252 ? 29.112 -7.263 -42.231 1.00 96.19 252 LYS A N 1
ATOM 2083 C CA . LYS A 1 252 ? 30.497 -6.871 -42.556 1.00 96.19 252 LYS A CA 1
ATOM 2084 C C . LYS A 1 252 ? 31.310 -8.041 -43.125 1.00 96.19 252 LYS A C 1
ATOM 2086 O O . LYS A 1 252 ? 32.007 -7.845 -44.119 1.00 96.19 252 LYS A O 1
ATOM 2091 N N . LYS A 1 253 ? 31.219 -9.238 -42.529 1.00 94.69 253 LYS A N 1
ATOM 2092 C CA . LYS A 1 253 ? 31.887 -10.453 -43.036 1.00 94.69 253 LYS A CA 1
ATOM 2093 C C . LYS A 1 253 ? 31.377 -10.827 -44.431 1.00 94.69 253 LYS A C 1
ATOM 2095 O O . LYS A 1 253 ? 32.181 -10.972 -45.343 1.00 94.69 253 LYS A O 1
ATOM 2100 N N . ASN A 1 254 ? 30.062 -10.863 -44.626 1.00 92.69 254 ASN A N 1
ATOM 2101 C CA . ASN A 1 254 ? 29.437 -11.196 -45.905 1.00 92.69 254 ASN A CA 1
ATOM 2102 C C . ASN A 1 254 ? 29.799 -10.185 -46.999 1.00 92.69 254 ASN A C 1
ATOM 2104 O O . ASN A 1 254 ? 30.109 -10.580 -48.116 1.00 92.69 254 ASN A O 1
ATOM 2108 N N . THR A 1 255 ? 29.833 -8.885 -46.693 1.00 93.69 255 THR A N 1
ATOM 2109 C CA . THR A 1 255 ? 30.277 -7.863 -47.653 1.00 93.69 255 THR A CA 1
ATOM 2110 C C . THR A 1 255 ? 31.754 -8.027 -48.014 1.00 93.69 255 THR A C 1
ATOM 2112 O O . THR A 1 255 ? 32.105 -7.863 -49.180 1.00 93.69 255 THR A O 1
ATOM 2115 N N . LYS A 1 256 ? 32.625 -8.381 -47.056 1.00 92.56 256 LYS A N 1
ATOM 2116 C CA . LYS A 1 256 ? 34.033 -8.707 -47.347 1.00 92.56 256 LYS A CA 1
ATOM 2117 C C . LYS A 1 256 ? 34.143 -9.938 -48.254 1.00 92.56 256 LYS A C 1
ATOM 2119 O O . LYS A 1 256 ? 34.832 -9.857 -49.264 1.00 92.56 256 LYS A O 1
ATOM 2124 N N . LEU A 1 257 ? 33.421 -11.018 -47.950 1.00 88.94 257 LEU A N 1
ATOM 2125 C CA . LEU A 1 257 ? 33.385 -12.232 -48.778 1.00 88.94 257 LEU A CA 1
ATOM 2126 C C . LEU A 1 257 ? 32.900 -11.928 -50.203 1.00 88.94 257 LEU A C 1
ATOM 2128 O O . LEU A 1 257 ? 33.577 -12.279 -51.161 1.00 88.94 257 LEU A O 1
ATOM 2132 N N . LYS A 1 258 ? 31.803 -11.175 -50.357 1.00 89.50 258 LYS A N 1
ATOM 2133 C CA . LYS A 1 258 ? 31.292 -10.743 -51.671 1.00 89.50 258 LYS A CA 1
ATOM 2134 C C . LYS A 1 258 ? 32.308 -9.906 -52.457 1.00 89.50 258 LYS A C 1
ATOM 2136 O O . LYS A 1 258 ? 32.443 -10.085 -53.663 1.00 89.50 258 LYS A O 1
ATOM 2141 N N . LYS A 1 259 ? 33.038 -9.001 -51.793 1.00 90.25 259 LYS A N 1
ATOM 2142 C CA . LYS A 1 259 ? 34.101 -8.204 -52.433 1.00 90.25 259 LYS A CA 1
ATOM 2143 C C . LYS A 1 259 ? 35.276 -9.072 -52.892 1.00 90.25 259 LYS A C 1
ATOM 2145 O O . LYS A 1 259 ? 35.789 -8.847 -53.983 1.00 90.25 259 LYS A O 1
ATOM 2150 N N . MET A 1 260 ? 35.680 -10.057 -52.090 1.00 84.00 260 MET A N 1
ATOM 2151 C CA . MET A 1 260 ? 36.749 -10.995 -52.453 1.00 84.00 260 MET A CA 1
ATOM 2152 C C . MET A 1 260 ? 36.329 -11.922 -53.604 1.00 84.00 260 MET A C 1
ATOM 2154 O O . MET A 1 260 ? 37.135 -12.152 -54.503 1.00 84.00 260 MET A O 1
ATOM 2158 N N . ALA A 1 261 ? 35.062 -12.350 -53.637 1.00 83.62 261 ALA A N 1
ATOM 2159 C CA . ALA A 1 261 ? 34.481 -13.118 -54.742 1.00 83.62 261 ALA A CA 1
ATOM 2160 C C . ALA A 1 261 ? 34.466 -12.327 -56.042 1.00 83.62 261 ALA A C 1
ATOM 2162 O O . ALA A 1 261 ? 34.939 -12.811 -57.064 1.00 83.62 261 ALA A O 1
ATOM 2163 N N . LYS A 1 262 ? 34.033 -11.062 -55.989 1.00 85.81 262 LYS A N 1
ATOM 2164 C CA . LYS A 1 262 ? 34.058 -10.177 -57.158 1.00 85.81 262 LYS A CA 1
ATOM 2165 C C . LYS A 1 262 ? 35.479 -9.906 -57.673 1.00 85.81 262 LYS A C 1
ATOM 2167 O O . LYS A 1 262 ? 35.654 -9.674 -58.860 1.00 85.81 262 LYS A O 1
ATOM 2172 N N . LYS A 1 263 ? 36.490 -9.938 -56.797 1.00 84.38 263 LYS A N 1
ATOM 2173 C CA . LYS A 1 263 ? 37.908 -9.768 -57.160 1.00 84.38 263 LYS A CA 1
ATOM 2174 C C . LYS A 1 263 ? 38.595 -11.089 -57.554 1.00 84.38 263 LYS A C 1
ATOM 2176 O O . LYS A 1 263 ? 39.814 -11.116 -57.667 1.00 84.38 263 LYS A O 1
ATOM 2181 N N . GLY A 1 264 ? 37.845 -12.187 -57.710 1.00 76.25 264 GLY A N 1
ATOM 2182 C CA . GLY A 1 264 ? 38.377 -13.501 -58.098 1.00 76.25 264 GLY A CA 1
ATOM 2183 C C . GLY A 1 264 ? 39.269 -14.171 -57.043 1.00 76.25 264 GLY A C 1
ATOM 2184 O O . GLY A 1 264 ? 39.929 -15.161 -57.330 1.00 76.25 264 GLY A O 1
ATOM 2185 N N . ARG A 1 265 ? 39.309 -13.643 -55.811 1.00 69.94 265 ARG A N 1
ATOM 2186 C CA . ARG A 1 265 ? 40.204 -14.094 -54.727 1.00 69.94 265 ARG A CA 1
ATOM 2187 C C . ARG A 1 265 ? 39.546 -15.126 -53.800 1.00 69.94 265 ARG A C 1
ATOM 2189 O O . ARG A 1 265 ? 40.195 -15.616 -52.884 1.00 69.94 265 ARG A O 1
ATOM 2196 N N . THR A 1 266 ? 38.271 -15.455 -54.011 1.00 54.47 266 THR A N 1
ATOM 2197 C CA . THR A 1 266 ? 37.592 -16.569 -53.325 1.00 54.47 266 THR A CA 1
ATOM 2198 C C . THR A 1 266 ? 37.057 -17.556 -54.349 1.00 54.47 266 THR A C 1
ATOM 2200 O O . THR A 1 266 ? 36.175 -17.214 -55.135 1.00 54.47 266 THR A O 1
ATOM 2203 N N . ARG A 1 267 ? 37.574 -18.786 -54.295 1.00 51.41 267 ARG A N 1
ATOM 2204 C CA . ARG A 1 267 ? 37.003 -19.959 -54.959 1.00 51.41 267 ARG A CA 1
ATOM 2205 C C . ARG A 1 267 ? 35.595 -20.206 -54.391 1.00 51.41 267 ARG A C 1
ATOM 2207 O O . ARG A 1 267 ? 35.445 -20.118 -53.168 1.00 51.41 267 ARG A O 1
ATOM 2214 N N . PRO A 1 268 ? 34.568 -20.475 -55.217 1.00 46.47 268 PRO A N 1
ATOM 2215 C CA . PRO A 1 268 ? 33.279 -20.915 -54.700 1.00 46.47 268 PRO A CA 1
ATOM 2216 C C . PRO A 1 268 ? 33.505 -22.215 -53.924 1.00 46.47 268 PRO A C 1
ATOM 2218 O O . PRO A 1 268 ? 34.191 -23.116 -54.405 1.00 46.47 268 PRO A O 1
ATOM 2221 N N . ALA A 1 269 ? 32.957 -22.306 -52.715 1.00 50.09 269 ALA A N 1
ATOM 2222 C CA . ALA A 1 269 ? 32.928 -23.542 -51.937 1.00 50.09 269 ALA A CA 1
ATOM 2223 C C . ALA A 1 269 ? 31.870 -24.513 -52.504 1.00 50.09 269 ALA A C 1
ATOM 2225 O O . ALA A 1 269 ? 31.045 -25.028 -51.764 1.00 50.09 269 ALA A O 1
ATOM 2226 N N . ASP A 1 270 ? 31.888 -24.709 -53.825 1.00 40.59 270 ASP A N 1
ATOM 2227 C CA . ASP A 1 270 ? 31.082 -25.679 -54.581 1.00 40.59 270 ASP A CA 1
ATOM 2228 C C . ASP A 1 270 ? 31.995 -26.745 -55.216 1.00 40.59 270 ASP A C 1
ATOM 2230 O O . ASP A 1 270 ? 31.789 -27.253 -56.312 1.00 40.59 270 ASP A O 1
ATOM 2234 N N . ALA A 1 271 ? 33.075 -27.068 -54.509 1.00 39.28 271 ALA A N 1
ATOM 2235 C CA . ALA A 1 271 ? 33.769 -28.336 -54.641 1.00 39.28 271 ALA A CA 1
ATOM 2236 C C . ALA A 1 271 ? 33.743 -28.936 -53.240 1.00 39.28 271 ALA A C 1
ATOM 2238 O O . ALA A 1 271 ? 34.348 -28.365 -52.332 1.00 39.28 271 ALA A O 1
ATOM 2239 N N . GLY A 1 272 ? 32.954 -29.999 -53.073 1.00 42.00 272 GLY A N 1
ATOM 2240 C CA . GLY A 1 272 ? 32.611 -30.609 -51.794 1.00 42.00 272 GLY A CA 1
ATOM 2241 C C . GLY A 1 272 ? 33.779 -30.649 -50.817 1.00 42.00 272 GLY A C 1
ATOM 2242 O O . GLY A 1 272 ? 34.678 -31.476 -50.926 1.00 42.00 272 GLY A O 1
ATOM 2243 N N . THR A 1 273 ? 33.737 -29.775 -49.817 1.00 38.94 273 THR A N 1
ATOM 2244 C CA . THR A 1 273 ? 34.274 -30.147 -48.518 1.00 38.94 273 THR A CA 1
ATOM 2245 C C . THR A 1 273 ? 33.310 -31.194 -47.979 1.00 38.94 273 THR A C 1
ATOM 2247 O O . THR A 1 273 ? 32.139 -30.840 -47.790 1.00 38.94 273 THR A O 1
ATOM 2250 N N . PRO A 1 274 ? 33.739 -32.452 -47.756 1.00 39.50 274 PRO A N 1
ATOM 2251 C CA . PRO A 1 274 ? 32.936 -33.340 -46.945 1.00 39.50 274 PRO A CA 1
ATOM 2252 C C . PRO A 1 274 ? 32.683 -32.598 -45.640 1.00 39.50 274 PRO A C 1
ATOM 2254 O O . PRO A 1 274 ? 33.523 -31.824 -45.158 1.00 39.50 274 PRO A O 1
ATOM 2257 N N . GLU A 1 275 ? 31.468 -32.775 -45.149 1.00 39.91 275 GLU A N 1
ATOM 2258 C CA . GLU A 1 275 ? 31.050 -32.451 -43.803 1.00 39.91 275 GLU A CA 1
ATOM 2259 C C . GLU A 1 275 ? 32.237 -32.569 -42.849 1.00 39.91 275 GLU A C 1
ATOM 2261 O O . GLU A 1 275 ? 33.069 -33.465 -43.004 1.00 39.91 275 GLU A O 1
ATOM 2266 N N . HIS A 1 276 ? 32.325 -31.657 -41.877 1.00 42.50 276 HIS A N 1
ATOM 2267 C CA . HIS A 1 276 ? 33.067 -31.914 -40.649 1.00 42.50 276 HIS A CA 1
ATOM 2268 C C . HIS A 1 276 ? 33.019 -33.423 -40.382 1.00 42.50 276 HIS A C 1
ATOM 2270 O O . HIS A 1 276 ? 31.944 -33.934 -40.067 1.00 42.50 276 HIS A O 1
ATOM 2276 N N . CYS A 1 277 ? 34.139 -34.142 -40.549 1.00 38.25 277 CYS A N 1
ATOM 2277 C CA . CYS A 1 277 ? 34.283 -35.427 -39.893 1.00 38.25 277 CYS A CA 1
ATOM 2278 C C . CYS A 1 277 ? 34.031 -35.061 -38.444 1.00 38.25 277 CYS A C 1
ATOM 2280 O O . CYS A 1 277 ? 34.852 -34.362 -37.845 1.00 38.25 277 CYS A O 1
ATOM 2282 N N . GLY A 1 278 ? 32.835 -35.385 -37.942 1.00 44.41 278 GLY A N 1
ATOM 2283 C CA . GLY A 1 278 ? 32.516 -35.226 -36.542 1.00 44.41 278 GLY A CA 1
ATOM 2284 C C . GLY A 1 278 ? 33.657 -35.925 -35.846 1.00 44.41 278 GLY A C 1
ATOM 2285 O O . GLY A 1 278 ? 33.811 -37.132 -36.020 1.00 44.41 278 GLY A O 1
ATOM 2286 N N . ALA A 1 279 ? 34.539 -35.148 -35.216 1.00 53.31 279 ALA A N 1
ATOM 2287 C CA . ALA A 1 279 ? 35.671 -35.701 -34.515 1.00 53.31 279 ALA A CA 1
ATOM 2288 C C . ALA A 1 279 ? 35.040 -36.606 -33.467 1.00 53.31 279 ALA A C 1
ATOM 2290 O O . ALA A 1 279 ? 34.450 -36.117 -32.500 1.00 53.31 279 ALA A O 1
ATOM 2291 N N . LEU A 1 280 ? 35.038 -37.911 -33.749 1.00 56.59 280 LEU A N 1
ATOM 2292 C CA . LEU A 1 280 ? 34.523 -38.903 -32.834 1.00 56.59 280 LEU A CA 1
ATOM 2293 C C . LEU A 1 280 ? 35.306 -38.654 -31.559 1.00 56.59 280 LEU A C 1
ATOM 2295 O O . LEU A 1 280 ? 36.539 -38.647 -31.558 1.00 56.59 280 LEU A O 1
ATOM 2299 N N . THR A 1 281 ? 34.581 -38.347 -30.490 1.00 72.00 281 THR A N 1
ATOM 2300 C CA . THR A 1 281 ? 35.209 -38.205 -29.183 1.00 72.00 281 THR A CA 1
ATOM 2301 C C . THR A 1 281 ? 36.009 -39.477 -28.912 1.00 72.00 281 THR A C 1
ATOM 2303 O O . THR A 1 281 ? 35.643 -40.555 -29.383 1.00 72.00 281 THR A O 1
ATOM 2306 N N . TRP A 1 282 ? 37.116 -39.381 -28.178 1.00 68.25 282 TRP A N 1
ATOM 2307 C CA . TRP A 1 282 ? 38.010 -40.525 -27.952 1.00 68.25 282 TRP A CA 1
ATOM 2308 C C . TRP A 1 282 ? 37.246 -41.773 -27.457 1.00 68.25 282 TRP A C 1
ATOM 2310 O O . TRP A 1 282 ? 37.518 -42.892 -27.884 1.00 68.25 282 TRP A O 1
ATOM 2320 N N . GLY A 1 283 ? 36.186 -41.571 -26.663 1.00 72.00 283 GLY A N 1
ATOM 2321 C CA . GLY A 1 283 ? 35.265 -42.630 -26.241 1.00 72.00 283 GLY A CA 1
ATOM 2322 C C . GLY A 1 283 ? 34.475 -43.295 -27.377 1.00 72.00 283 GLY A C 1
ATOM 2323 O O . GLY A 1 283 ? 34.298 -44.508 -27.355 1.00 72.00 283 GLY A O 1
ATOM 2324 N N . GLN A 1 284 ? 34.046 -42.552 -28.400 1.00 76.00 284 GLN A N 1
ATOM 2325 C CA . GLN A 1 284 ? 33.400 -43.125 -29.587 1.00 76.00 284 GLN 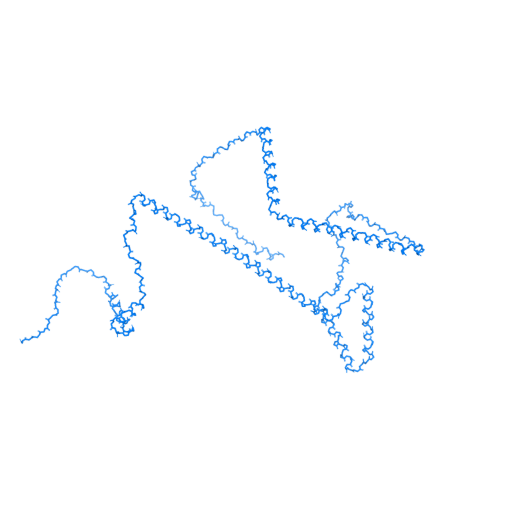A CA 1
ATOM 2326 C C . GLN A 1 284 ? 34.386 -43.941 -30.432 1.00 76.00 284 GLN A C 1
ATOM 2328 O O . GLN A 1 284 ? 34.023 -45.007 -30.914 1.00 76.00 284 GLN A O 1
ATOM 2333 N N . ILE A 1 285 ? 35.643 -43.502 -30.549 1.00 72.06 285 ILE A N 1
ATOM 2334 C CA . ILE A 1 285 ? 36.688 -44.246 -31.273 1.00 72.06 285 ILE A CA 1
ATOM 2335 C C . ILE A 1 285 ? 36.991 -45.574 -30.566 1.00 72.06 285 ILE A C 1
ATOM 2337 O O . ILE A 1 285 ? 37.027 -46.622 -31.211 1.00 72.06 285 ILE A O 1
ATOM 2341 N N . VAL A 1 286 ? 37.143 -45.557 -29.237 1.00 77.44 286 VAL A N 1
ATOM 2342 C CA . VAL A 1 286 ? 37.343 -46.771 -28.420 1.00 77.44 286 VAL A CA 1
ATOM 2343 C C . VAL A 1 286 ? 36.147 -47.717 -28.518 1.00 77.44 286 VAL A C 1
ATOM 2345 O O . VAL A 1 286 ? 36.313 -48.935 -28.590 1.00 77.44 286 VAL A O 1
ATOM 2348 N N . HIS A 1 287 ? 34.936 -47.167 -28.540 1.00 77.06 287 HIS A N 1
ATOM 2349 C CA . HIS A 1 287 ? 33.714 -47.952 -28.622 1.00 77.06 287 HIS A CA 1
ATOM 2350 C C . HIS A 1 287 ? 33.554 -48.642 -29.987 1.00 77.06 287 HIS A C 1
ATOM 2352 O O . HIS A 1 287 ? 33.217 -49.827 -30.046 1.00 77.06 287 HIS A O 1
ATOM 2358 N N . GLU A 1 288 ? 33.856 -47.938 -31.078 1.00 76.12 288 GLU A N 1
ATOM 2359 C CA . GLU A 1 288 ? 33.778 -48.473 -32.442 1.00 76.12 288 GLU A CA 1
ATOM 2360 C C . GLU A 1 288 ? 34.869 -49.526 -32.709 1.00 76.12 288 GLU A C 1
ATOM 2362 O O . GLU A 1 288 ? 34.611 -50.587 -33.278 1.00 76.12 288 GLU A O 1
ATOM 2367 N N . THR A 1 289 ? 36.092 -49.281 -32.231 1.00 73.06 289 THR A N 1
ATOM 2368 C CA . THR A 1 289 ? 37.220 -50.221 -32.364 1.00 73.06 289 THR A CA 1
ATOM 2369 C C . THR A 1 289 ? 37.037 -51.475 -31.507 1.00 73.06 289 THR A C 1
ATOM 2371 O O . THR A 1 289 ? 37.319 -52.578 -31.972 1.00 73.06 289 THR A O 1
ATOM 2374 N N . SER A 1 290 ? 36.478 -51.347 -30.301 1.00 82.62 290 SER A N 1
ATOM 2375 C CA . SER A 1 290 ? 36.078 -52.479 -29.454 1.00 82.62 290 SER A CA 1
ATOM 2376 C C . SER A 1 290 ? 35.074 -53.399 -30.150 1.00 82.62 290 SER A C 1
ATOM 2378 O O . SER A 1 290 ? 35.256 -54.616 -30.136 1.00 82.62 290 SER A O 1
ATOM 2380 N N . LYS A 1 291 ? 34.065 -52.833 -30.825 1.00 80.56 291 LYS A N 1
ATOM 2381 C CA . LYS A 1 291 ? 33.094 -53.610 -31.611 1.00 80.56 291 LYS A CA 1
ATOM 2382 C C . LYS A 1 291 ? 33.728 -54.304 -32.812 1.00 80.56 291 LYS A C 1
ATOM 2384 O O . LYS A 1 291 ? 33.383 -55.444 -33.097 1.00 80.56 291 LYS A O 1
ATOM 2389 N N . ARG A 1 292 ? 34.658 -53.636 -33.500 1.00 74.31 292 ARG A N 1
ATOM 2390 C CA . ARG A 1 292 ? 35.300 -54.173 -34.708 1.00 74.31 292 ARG A CA 1
ATOM 2391 C C . ARG A 1 292 ? 36.295 -55.296 -34.415 1.00 74.31 292 ARG A C 1
ATOM 2393 O O . ARG A 1 292 ? 36.422 -56.213 -35.215 1.00 74.31 292 ARG A O 1
ATOM 2400 N N . VAL A 1 293 ? 36.997 -55.213 -33.286 1.00 76.56 293 VAL A N 1
ATOM 2401 C CA . VAL A 1 293 ? 38.045 -56.171 -32.884 1.00 76.56 293 VAL A CA 1
ATOM 2402 C C . VAL A 1 293 ? 37.524 -57.182 -31.845 1.00 76.56 293 VAL A C 1
ATOM 2404 O O . VAL A 1 293 ? 38.238 -58.101 -31.459 1.00 76.56 293 VAL A O 1
ATOM 2407 N N . GLY A 1 294 ? 36.281 -57.034 -31.370 1.00 75.81 294 GLY A N 1
ATOM 2408 C CA . GLY A 1 294 ? 35.667 -57.930 -30.380 1.00 75.81 294 GLY A CA 1
ATOM 2409 C C . GLY A 1 294 ? 36.336 -57.894 -29.000 1.00 75.81 294 GLY A C 1
ATOM 2410 O O . GLY A 1 294 ? 36.198 -58.830 -28.217 1.00 75.81 294 GLY A O 1
ATOM 2411 N N . MET A 1 295 ? 37.088 -56.834 -28.689 1.00 74.88 295 MET A N 1
ATOM 2412 C CA . MET A 1 295 ? 37.822 -56.686 -27.426 1.00 74.88 295 MET A CA 1
ATOM 2413 C C . MET A 1 295 ? 37.101 -55.726 -26.473 1.00 74.88 295 MET A C 1
ATOM 2415 O O . MET A 1 295 ? 36.535 -54.738 -26.933 1.00 74.88 295 MET A O 1
ATOM 2419 N N . PRO A 1 296 ? 37.156 -55.929 -25.144 1.00 80.69 296 PRO A N 1
ATOM 2420 C CA . PRO A 1 296 ? 36.528 -55.025 -24.180 1.00 80.69 296 PRO A CA 1
ATOM 2421 C C . PRO A 1 296 ? 37.194 -53.638 -24.168 1.00 80.69 296 PRO A C 1
ATOM 2423 O O . PRO A 1 296 ? 38.419 -53.524 -24.231 1.00 80.69 296 PRO A O 1
ATOM 2426 N N . GLN A 1 297 ? 36.390 -52.580 -24.021 1.00 78.00 297 GLN A N 1
ATOM 2427 C CA . GLN A 1 297 ? 36.808 -51.177 -24.208 1.00 78.00 297 GLN A CA 1
ATOM 2428 C C . GLN A 1 297 ? 37.997 -50.734 -23.354 1.00 78.00 297 GLN A C 1
ATOM 2430 O O . GLN A 1 297 ? 38.838 -49.982 -23.837 1.00 78.00 297 GLN A O 1
ATOM 2435 N N . LYS A 1 298 ? 38.125 -51.250 -22.123 1.00 77.81 298 LYS A N 1
ATOM 2436 C CA . LYS A 1 298 ? 39.287 -50.973 -21.259 1.00 77.81 298 LYS A CA 1
ATOM 2437 C C . LYS A 1 298 ? 40.609 -51.411 -21.899 1.00 77.81 298 LYS A C 1
ATOM 2439 O O . LYS A 1 298 ? 41.556 -50.640 -21.919 1.00 77.81 298 LYS A O 1
ATOM 2444 N N . LYS A 1 299 ? 40.651 -52.604 -22.507 1.00 75.69 299 LYS A N 1
ATOM 2445 C CA . LYS A 1 299 ? 41.869 -53.120 -23.161 1.00 75.69 299 LYS A CA 1
ATOM 2446 C C . LYS A 1 299 ? 42.230 -52.341 -24.427 1.00 75.69 299 LYS A C 1
ATOM 2448 O O . LYS A 1 299 ? 43.402 -52.257 -24.776 1.00 75.69 299 LYS A O 1
ATOM 2453 N N . VAL A 1 300 ? 41.233 -51.793 -25.120 1.00 76.12 300 VAL A N 1
ATOM 2454 C CA . VAL A 1 300 ? 41.445 -50.925 -26.285 1.00 76.12 300 VAL A CA 1
ATOM 2455 C C . VAL A 1 300 ? 42.000 -49.574 -25.833 1.00 76.12 300 VAL A C 1
ATOM 2457 O O . VAL A 1 300 ? 43.005 -49.126 -26.371 1.00 76.12 300 VAL A O 1
ATOM 2460 N N . HIS A 1 301 ? 41.417 -48.972 -24.794 1.00 78.25 301 HIS A N 1
ATOM 2461 C CA . HIS A 1 301 ? 41.897 -47.716 -24.222 1.00 78.25 301 HIS A CA 1
ATOM 2462 C C . HIS A 1 301 ? 43.371 -47.810 -23.788 1.00 78.25 301 HIS A C 1
ATOM 2464 O O . HIS A 1 301 ? 44.175 -46.985 -24.216 1.00 78.25 301 HIS A O 1
ATOM 2470 N N . ASP A 1 302 ? 43.741 -48.854 -23.037 1.00 72.19 302 ASP A N 1
ATOM 2471 C CA . ASP A 1 302 ? 45.104 -49.034 -22.512 1.00 72.19 302 ASP A CA 1
ATOM 2472 C C . ASP A 1 302 ? 46.161 -49.262 -23.606 1.00 72.19 302 ASP A C 1
ATOM 2474 O O . ASP A 1 302 ? 47.280 -48.765 -23.504 1.00 72.19 302 ASP A O 1
ATOM 2478 N N . LYS A 1 303 ? 45.821 -49.965 -24.697 1.00 69.38 303 LYS A N 1
ATOM 2479 C CA . LYS A 1 303 ? 46.748 -50.153 -25.829 1.00 69.38 303 LYS A CA 1
ATOM 2480 C C . LYS A 1 303 ? 47.053 -48.842 -26.556 1.00 69.38 303 LYS A C 1
ATOM 2482 O O . LYS A 1 303 ? 48.194 -48.611 -26.954 1.00 69.38 303 LYS A O 1
ATOM 2487 N N . TYR A 1 304 ? 46.047 -47.988 -26.737 1.00 63.88 304 TYR A N 1
ATOM 2488 C CA . TYR A 1 304 ? 46.214 -46.727 -27.459 1.00 63.88 304 TYR A CA 1
ATOM 2489 C C . TYR A 1 304 ? 46.877 -45.638 -26.601 1.00 63.88 304 TYR A C 1
ATOM 2491 O O . TYR A 1 304 ? 47.662 -44.857 -27.140 1.00 63.88 304 TYR A O 1
ATOM 2499 N N . THR A 1 305 ? 46.665 -45.619 -25.280 1.00 63.00 305 THR A N 1
ATOM 2500 C CA . THR A 1 305 ? 47.383 -44.708 -24.368 1.00 63.00 305 THR A CA 1
ATOM 2501 C C . THR A 1 305 ? 48.853 -45.091 -24.178 1.00 63.00 305 THR A C 1
ATOM 2503 O O . THR A 1 305 ? 49.699 -44.199 -24.132 1.00 63.00 305 THR A O 1
ATOM 2506 N N . TYR A 1 306 ? 49.185 -46.388 -24.156 1.00 54.34 306 TYR A N 1
ATOM 2507 C CA . TYR A 1 306 ? 50.574 -46.855 -24.035 1.00 54.34 306 TYR A CA 1
ATOM 2508 C C . TYR A 1 306 ? 51.425 -46.493 -25.269 1.00 54.34 306 TYR A C 1
ATOM 2510 O O . TYR A 1 306 ? 52.586 -46.114 -25.132 1.00 54.34 306 TYR A O 1
ATOM 2518 N N . SER A 1 307 ? 50.837 -46.498 -26.476 1.00 52.34 307 SER A N 1
ATOM 2519 C CA . SER A 1 307 ? 51.540 -46.053 -27.696 1.00 52.34 307 SER A CA 1
ATOM 2520 C C . SER A 1 307 ? 51.789 -44.536 -27.742 1.00 52.34 307 SER A C 1
ATOM 2522 O O . SER A 1 307 ? 52.811 -44.092 -28.259 1.00 52.34 307 SER A O 1
ATOM 2524 N N . ALA A 1 308 ? 50.898 -43.732 -27.147 1.00 48.47 308 ALA A N 1
ATOM 2525 C CA . ALA A 1 308 ? 51.060 -42.280 -27.074 1.00 48.47 308 ALA A CA 1
ATOM 2526 C C . ALA A 1 308 ? 52.120 -41.863 -26.038 1.00 48.47 308 ALA A C 1
ATOM 2528 O O . ALA A 1 308 ? 52.829 -40.883 -26.246 1.00 48.47 308 ALA A O 1
ATOM 2529 N N . GLN A 1 309 ? 52.276 -42.628 -24.951 1.00 42.56 309 GLN A N 1
ATOM 2530 C CA . GLN A 1 309 ? 53.319 -42.385 -23.948 1.00 42.56 309 GLN A CA 1
ATOM 2531 C C . GLN A 1 309 ? 54.730 -42.702 -24.467 1.00 42.56 309 GLN A C 1
ATOM 2533 O O . GLN A 1 309 ? 55.665 -41.981 -24.131 1.00 42.56 309 GLN A O 1
ATOM 2538 N N . PHE A 1 310 ? 54.892 -43.694 -25.350 1.00 35.25 310 PHE A N 1
ATOM 2539 C CA . PHE A 1 310 ? 56.187 -43.982 -25.987 1.00 35.25 310 PHE A CA 1
ATOM 2540 C C . PHE A 1 310 ? 56.593 -42.951 -27.053 1.00 35.25 310 PHE A C 1
ATOM 2542 O O . PHE A 1 310 ? 57.782 -42.700 -27.234 1.00 35.25 310 PHE A O 1
ATOM 2549 N N . ALA A 1 311 ? 55.633 -42.294 -27.713 1.00 38.00 311 ALA A N 1
ATOM 2550 C CA . ALA A 1 311 ? 55.920 -41.236 -28.685 1.00 38.00 311 ALA A CA 1
ATOM 2551 C C . ALA A 1 311 ? 56.389 -39.914 -28.036 1.00 38.00 311 ALA A C 1
ATOM 2553 O O . ALA A 1 311 ? 57.057 -39.117 -28.688 1.00 38.00 311 ALA A O 1
ATOM 2554 N N . CYS A 1 312 ? 56.084 -39.682 -26.753 1.00 33.72 312 CYS A N 1
ATOM 2555 C CA . CYS A 1 312 ? 56.483 -38.464 -26.037 1.00 33.72 312 CYS A CA 1
ATOM 2556 C C . CYS A 1 312 ? 57.868 -38.536 -25.366 1.00 33.72 312 CYS A C 1
ATOM 2558 O O . CYS A 1 312 ? 58.341 -37.509 -24.892 1.00 33.72 312 CYS A O 1
ATOM 2560 N N . ILE A 1 313 ? 58.532 -39.699 -25.340 1.00 36.03 313 ILE A N 1
ATOM 2561 C CA . ILE A 1 313 ? 59.873 -39.858 -24.734 1.00 36.03 313 ILE A CA 1
ATOM 2562 C C . ILE A 1 313 ? 61.006 -39.680 -25.772 1.00 36.03 313 ILE A C 1
ATOM 2564 O O . ILE A 1 313 ? 62.158 -39.488 -25.405 1.00 36.03 313 ILE A O 1
ATOM 2568 N N . ALA A 1 314 ? 60.701 -39.647 -27.075 1.00 35.81 314 ALA A N 1
ATOM 2569 C CA . ALA A 1 314 ? 61.698 -39.554 -28.153 1.00 35.81 314 ALA A CA 1
ATOM 2570 C C . ALA A 1 314 ? 61.919 -38.127 -28.711 1.00 35.81 314 ALA A C 1
ATOM 2572 O O . ALA A 1 314 ? 62.200 -37.967 -29.898 1.00 35.81 314 ALA A O 1
ATOM 2573 N N . ALA A 1 315 ? 61.772 -37.082 -27.890 1.00 36.12 315 ALA A N 1
ATOM 2574 C CA . ALA A 1 315 ? 61.965 -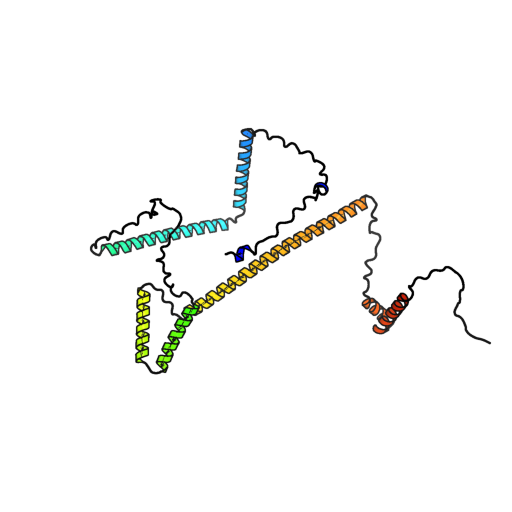35.693 -28.316 1.00 36.12 315 ALA A CA 1
ATOM 2575 C C . ALA A 1 315 ? 62.880 -34.904 -27.361 1.00 36.12 315 ALA A C 1
ATOM 2577 O O . ALA A 1 315 ? 62.441 -33.970 -26.696 1.00 36.12 315 ALA A O 1
ATOM 2578 N N . GLU A 1 316 ? 64.170 -35.250 -27.348 1.00 32.00 316 GLU A N 1
ATOM 2579 C CA . GLU A 1 316 ? 65.259 -34.331 -26.980 1.00 32.00 316 GLU A CA 1
ATOM 2580 C C . GLU A 1 316 ? 66.206 -34.147 -28.185 1.00 32.00 316 GLU A C 1
ATOM 2582 O O . GLU A 1 316 ? 66.456 -35.114 -28.912 1.00 32.00 316 GLU A O 1
ATOM 2587 N N . PRO A 1 317 ? 66.718 -32.928 -28.457 1.00 43.09 317 PRO A N 1
ATOM 2588 C CA . PRO A 1 317 ? 67.481 -32.651 -29.667 1.00 43.09 317 PRO A CA 1
ATOM 2589 C C . PRO A 1 317 ? 68.986 -32.817 -29.424 1.00 43.09 317 PRO A C 1
ATOM 2591 O O . PRO A 1 317 ? 69.593 -32.021 -28.710 1.00 43.09 317 PRO A O 1
ATOM 2594 N N . VAL A 1 318 ? 69.623 -33.788 -30.085 1.00 35.88 318 VAL A N 1
ATOM 2595 C CA . VAL A 1 318 ? 71.088 -33.821 -30.216 1.00 35.88 318 VAL A CA 1
ATOM 2596 C C . VAL A 1 318 ? 71.481 -33.943 -31.684 1.00 35.88 318 VAL A C 1
ATOM 2598 O O . VAL A 1 318 ? 71.216 -34.915 -32.382 1.00 35.88 318 VAL A O 1
ATOM 2601 N N . SER A 1 319 ? 72.126 -32.879 -32.134 1.00 33.94 319 SER A N 1
ATOM 2602 C CA . SER A 1 319 ? 72.869 -32.693 -33.371 1.00 33.94 319 SER A CA 1
ATOM 2603 C C . SER A 1 319 ? 73.918 -33.779 -33.646 1.00 33.94 319 SER A C 1
ATOM 2605 O O . SER A 1 319 ? 74.863 -33.896 -32.871 1.00 33.94 319 SER A O 1
ATOM 2607 N N . ARG A 1 320 ? 73.839 -34.456 -34.803 1.00 34.94 320 ARG A N 1
ATOM 2608 C CA . ARG A 1 320 ? 74.964 -34.715 -35.737 1.00 34.94 320 ARG A CA 1
ATOM 2609 C C . ARG A 1 320 ? 74.527 -35.589 -36.918 1.00 34.94 320 ARG A C 1
ATOM 2611 O O . ARG A 1 320 ? 73.945 -36.650 -36.739 1.00 34.94 320 ARG A O 1
ATOM 2618 N N . LEU A 1 321 ? 74.868 -35.136 -38.124 1.00 35.16 321 LEU A N 1
ATOM 2619 C CA . LEU A 1 321 ? 74.917 -35.941 -39.345 1.00 35.16 321 LEU A CA 1
ATOM 2620 C C . LEU A 1 321 ? 75.957 -37.059 -39.197 1.00 35.16 321 LEU A C 1
ATOM 2622 O O . LEU A 1 321 ? 77.063 -36.790 -38.727 1.00 35.16 321 LEU A O 1
ATOM 2626 N N . GLY A 1 322 ? 75.644 -38.258 -39.693 1.00 30.36 322 GLY A N 1
ATOM 2627 C CA . GLY A 1 322 ? 76.669 -39.254 -40.002 1.00 30.36 322 GLY A CA 1
ATOM 2628 C C . GLY A 1 322 ? 76.231 -40.709 -39.900 1.00 30.36 322 GLY A C 1
ATOM 2629 O O . GLY A 1 322 ? 76.443 -41.328 -38.872 1.00 30.36 322 GLY A O 1
ATOM 2630 N N . ALA A 1 323 ? 75.753 -41.228 -41.032 1.00 31.50 323 ALA A N 1
ATOM 2631 C CA . ALA A 1 323 ? 76.117 -42.530 -41.587 1.00 31.50 323 ALA A CA 1
ATOM 2632 C C . ALA A 1 323 ? 75.701 -43.853 -40.892 1.00 31.50 323 ALA A C 1
ATOM 2634 O O . ALA A 1 323 ? 75.916 -44.092 -39.712 1.00 31.50 323 ALA A O 1
ATOM 2635 N N . LEU A 1 324 ? 75.296 -44.761 -41.787 1.00 31.11 324 LEU A N 1
ATOM 2636 C CA . LEU A 1 324 ? 75.420 -46.221 -41.762 1.00 31.11 324 LEU A CA 1
ATOM 2637 C C . LEU A 1 324 ? 74.329 -47.092 -41.097 1.00 31.11 324 LEU A C 1
ATOM 2639 O O . LEU A 1 324 ? 74.114 -47.096 -39.893 1.00 31.11 324 LEU A O 1
ATOM 2643 N N . ASN A 1 325 ? 73.824 -47.969 -41.974 1.00 34.25 325 ASN A N 1
ATOM 2644 C CA . ASN A 1 325 ? 73.468 -49.378 -41.790 1.00 34.25 325 ASN A CA 1
ATOM 2645 C C . ASN A 1 325 ? 72.031 -49.775 -41.421 1.00 34.25 325 ASN A C 1
ATOM 2647 O O . ASN A 1 325 ? 71.625 -49.868 -40.269 1.00 34.25 325 ASN A O 1
ATOM 2651 N N . VAL A 1 326 ? 71.331 -50.131 -42.504 1.00 43.22 326 VAL A N 1
ATOM 2652 C CA . VAL A 1 326 ? 70.447 -51.293 -42.670 1.00 43.22 326 VAL A CA 1
ATOM 2653 C C . VAL A 1 326 ? 70.818 -52.450 -41.734 1.00 43.22 326 VAL A C 1
ATOM 2655 O O . VAL A 1 326 ? 71.945 -52.937 -41.781 1.00 43.22 326 VAL A O 1
ATOM 2658 N N . LEU A 1 327 ? 69.842 -52.944 -40.971 1.00 34.06 327 LEU A N 1
ATOM 2659 C CA . LEU A 1 327 ? 69.813 -54.334 -40.521 1.00 34.06 327 LEU A CA 1
ATOM 2660 C C . LEU A 1 327 ? 68.362 -54.827 -40.475 1.00 34.06 327 LEU A C 1
ATOM 2662 O O . LEU A 1 327 ? 67.560 -54.394 -39.647 1.00 34.06 327 LEU A O 1
ATOM 2666 N N . ASP A 1 328 ? 68.055 -55.728 -41.406 1.00 39.88 328 ASP A N 1
ATOM 2667 C CA . ASP A 1 328 ? 66.851 -56.552 -41.446 1.00 39.88 328 ASP A CA 1
ATOM 2668 C C . ASP A 1 328 ? 66.831 -57.558 -40.277 1.00 39.88 328 ASP A C 1
ATOM 2670 O O . ASP A 1 328 ? 67.883 -58.092 -39.910 1.00 39.88 328 ASP A O 1
ATOM 2674 N N . PRO A 1 329 ? 65.658 -57.912 -39.720 1.00 41.00 329 PRO A N 1
ATOM 2675 C CA . PRO A 1 329 ? 65.540 -58.979 -38.742 1.00 41.00 329 PRO A CA 1
ATOM 2676 C C . PRO A 1 329 ? 65.140 -60.282 -39.447 1.00 41.00 329 PRO A C 1
ATOM 2678 O O . PRO A 1 329 ? 63.959 -60.593 -39.587 1.00 41.00 329 PRO A O 1
ATOM 2681 N N . SER A 1 330 ? 66.115 -61.083 -39.873 1.00 37.78 330 SER A N 1
ATOM 2682 C CA . SER A 1 330 ? 65.859 -62.504 -40.136 1.00 37.78 330 SER A CA 1
ATOM 2683 C C . SER A 1 330 ? 67.070 -63.347 -39.751 1.00 37.78 330 SER A C 1
ATOM 2685 O O . SER A 1 330 ? 68.049 -63.463 -40.475 1.00 37.78 330 SER A O 1
ATOM 2687 N N . GLY A 1 331 ? 67.005 -63.907 -38.546 1.00 35.03 331 GLY A N 1
ATOM 2688 C CA . GLY A 1 331 ? 67.924 -64.927 -38.062 1.00 35.03 331 GLY A CA 1
ATOM 2689 C C . GLY A 1 331 ? 67.129 -66.173 -37.703 1.00 35.03 331 GLY A C 1
ATOM 2690 O O . GLY A 1 331 ? 66.691 -66.314 -36.564 1.00 35.03 331 GLY A O 1
ATOM 2691 N N . VAL A 1 332 ? 66.927 -67.055 -38.684 1.00 37.97 332 VAL A N 1
ATOM 2692 C CA . VAL A 1 332 ? 66.474 -68.438 -38.489 1.00 37.97 332 VAL A CA 1
ATOM 2693 C C . VAL A 1 332 ? 67.515 -69.373 -39.125 1.00 37.97 332 VAL A C 1
ATOM 2695 O O . VAL A 1 332 ? 67.560 -69.512 -40.338 1.00 37.97 332 VAL A O 1
ATOM 2698 N N . VAL A 1 333 ? 68.341 -69.953 -38.240 1.00 38.62 333 VAL A N 1
ATOM 2699 C CA . VAL A 1 333 ? 68.757 -71.374 -38.119 1.00 38.62 333 VAL A CA 1
ATOM 2700 C C . VAL A 1 333 ? 69.649 -72.040 -39.200 1.00 38.62 333 VAL A C 1
ATOM 2702 O O . VAL A 1 333 ? 69.147 -72.417 -40.248 1.00 38.62 333 VAL A O 1
ATOM 2705 N N . ALA A 1 334 ? 70.912 -72.305 -38.789 1.00 37.03 334 ALA A N 1
ATOM 2706 C CA . ALA A 1 334 ? 71.700 -73.576 -38.801 1.00 37.03 334 ALA A CA 1
ATOM 2707 C C . ALA A 1 334 ? 72.003 -74.303 -40.144 1.00 37.03 334 ALA A C 1
ATOM 2709 O O . ALA A 1 334 ? 71.295 -74.070 -41.122 1.00 37.03 334 ALA A O 1
ATOM 2710 N N . PRO A 1 335 ? 72.982 -75.244 -40.226 1.00 53.25 335 PRO A N 1
ATOM 2711 C CA . PRO A 1 335 ? 73.870 -75.836 -39.200 1.00 53.25 335 PRO A CA 1
ATOM 2712 C C . PRO A 1 335 ? 75.278 -75.243 -39.075 1.00 53.25 335 PRO A C 1
ATOM 2714 O O . PRO A 1 335 ? 75.799 -74.689 -40.066 1.00 53.25 335 PRO A O 1
#

pLDDT: mean 73.38, std 20.43, range [30.36, 98.38]

Sequence (335 aa):
MEFYMELFNIPEAKKDENEDDSEYLLDSVEKPKKTLMKKTDDSEEDRTHQNIVKQNKIVSKHLGRKSSTDPHKVERKKLKKEKQMKKKLKNISMMAIKQEKERSKLIEHKPLVMKQEKKAGPIFNAEGKIVFSKVQLDECDVKKKGIETDTRKLLKKVLDNKKQLAELKESGDIEKYAEIKKKQAWEKAMAKTSGQKVRDDPELLTKKLVQRKKQIKKSKEQWKERAQKIEHQQKQRQKERTANIKERAQKKKNTKLKKMAKKGRTRPADAGTPEHCGALTWGQIVHETSKRVGMPQKKVHDKYTYSAQFACIAAEPVSRLGALNVLDPSGVVAP

Foldseek 3Di:
DVVVVVVPPDPDDDPPVPDPPPVPPDPPPPDPPPPDPDDDDQPPVNVVVVVVVVVVVVVVVVVVVVVPDDPVNVVVVVVVVVVVVVVVVVVVVVVVVVVVVVVVVVVPDDDDDDDDDPDDDQDADPVRDRDPDDDPDPPPPPPPPPDDPDLVVLLVVLVVVVVVLVVCVVVVVVVVSVVVVVVVVVVVVVCVVVVHDDDNDNVVSVVVVVVVVVVVVVVVVVVVVVVVVVVVVVVVVVVVVVVVVVVVVVVVVVVVVVVCVVVVNDDPCPPDPDPPPPPQPPQSVLVVVCVVVVHDSVVSVVVVVVVVVVVVVPDDDDDDDDDDDDDDDDDDDDD

Radius of gyration: 48.47 Å; chains: 1; bounding box: 116×121×101 Å

Organism: NCBI:txid34690

InterPro domains:
  IPR007019 Surfeit locus 6 [PTHR14369] (23-268)
  IPR029190 Ribosomal RNA-processing protein 14/surfeit locus protein 6, C-terminal domain [PF04935] (77-257)

Secondary structure (DSSP, 8-state):
--TTTGGG-PPPPP--TT--GGGGS-----------PPPPPPPHHHHHHHHHHHHHHHHHHHHHHHHTS-HHHHHHHHHHHHHHHHHHHHHHHHHHHHHHHHHHHHHTS---------PPPPPPPTTS----S-----TT----------HHHHHHHHHHHHHHHHHHHHTT-HHHHHHHHHHHHHHHHHHHHTT------HHHHHHHHHHHHHHHHHHHHHHHHHHHHHHHHHHHHHHHHHHHHHHHHHHHHHHHHHHHHHTT-S--S-S----------HHHHHHHHHHHHT--HHHHHHHHHHHHHHHTSS---------------------